Protein AF-A0AAU7AH92-F1 (afdb_monomer)

Radius of gyration: 27.8 Å; Cα contacts (8 Å, |Δi|>4): 120; chains: 1; bounding box: 86×42×77 Å

Structure (mmCIF, N/CA/C/O backbone):
data_AF-A0AAU7AH92-F1
#
_entry.id   AF-A0AAU7AH92-F1
#
loop_
_atom_site.group_PDB
_atom_site.id
_atom_site.type_symbol
_atom_site.label_atom_id
_atom_site.label_alt_id
_atom_site.label_comp_id
_atom_site.label_asym_id
_atom_site.label_entity_id
_atom_site.label_seq_id
_atom_site.pdbx_PDB_ins_code
_atom_site.Cartn_x
_atom_site.Cartn_y
_atom_site.Cartn_z
_atom_site.occupancy
_atom_site.B_iso_or_equiv
_atom_site.auth_seq_id
_atom_site.auth_comp_id
_atom_site.auth_asym_id
_atom_site.auth_atom_id
_atom_site.pdbx_PDB_model_num
ATOM 1 N N . MET A 1 1 ? 60.903 21.850 -14.121 1.00 34.69 1 MET A N 1
ATOM 2 C CA . MET A 1 1 ? 60.242 22.367 -12.905 1.00 34.69 1 MET A CA 1
ATOM 3 C C . MET A 1 1 ? 58.937 23.009 -13.335 1.00 34.69 1 MET A C 1
ATOM 5 O O . MET A 1 1 ? 58.982 24.077 -13.924 1.00 34.69 1 MET A O 1
ATOM 9 N N . ILE A 1 2 ? 57.804 22.333 -13.146 1.00 36.06 2 ILE A N 1
ATOM 10 C CA . ILE A 1 2 ? 56.483 22.934 -13.370 1.00 36.06 2 ILE A CA 1
ATOM 11 C C . ILE A 1 2 ? 55.974 23.337 -11.991 1.00 36.06 2 ILE A C 1
ATOM 13 O O . ILE A 1 2 ? 55.781 22.481 -11.129 1.00 36.06 2 ILE A O 1
ATOM 17 N N . VAL A 1 3 ? 55.856 24.643 -11.769 1.00 37.84 3 VAL A N 1
ATOM 18 C CA . VAL A 1 3 ? 55.276 25.217 -10.555 1.00 37.84 3 VAL A CA 1
ATOM 19 C C . VAL A 1 3 ? 53.771 24.982 -10.634 1.00 37.84 3 VAL A C 1
ATOM 21 O O . VAL A 1 3 ? 53.100 25.491 -11.528 1.00 37.84 3 VAL A O 1
ATOM 24 N N . SER A 1 4 ? 53.264 24.145 -9.733 1.00 42.47 4 SER A N 1
ATOM 25 C CA . SER A 1 4 ? 51.834 23.935 -9.532 1.00 42.47 4 SER A CA 1
ATOM 26 C C . SER A 1 4 ? 51.238 25.224 -8.969 1.00 42.47 4 SER A C 1
ATOM 28 O O . SER A 1 4 ? 51.417 25.511 -7.787 1.00 42.47 4 SER A O 1
ATOM 30 N N . ASN A 1 5 ? 50.535 25.995 -9.800 1.00 43.19 5 ASN A N 1
ATOM 31 C CA . ASN A 1 5 ? 49.632 27.039 -9.319 1.00 43.19 5 ASN A CA 1
ATOM 32 C C . ASN A 1 5 ? 48.450 26.350 -8.632 1.00 43.19 5 ASN A C 1
ATOM 34 O O . ASN A 1 5 ? 47.487 25.940 -9.273 1.00 43.19 5 ASN A O 1
ATOM 38 N N . TYR A 1 6 ? 48.591 26.156 -7.324 1.00 46.59 6 TYR A N 1
ATOM 39 C CA . TYR A 1 6 ? 47.503 25.789 -6.433 1.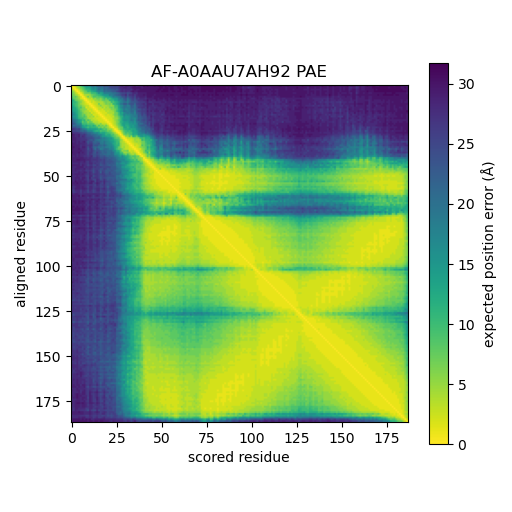00 46.59 6 TYR A CA 1
ATOM 40 C C . TYR A 1 6 ? 46.610 27.023 -6.287 1.00 46.59 6 TYR A C 1
ATOM 42 O O . TYR A 1 6 ? 47.095 28.069 -5.858 1.00 46.59 6 TYR A O 1
ATOM 50 N N . ASP A 1 7 ? 45.351 26.921 -6.705 1.00 46.94 7 ASP A N 1
ATOM 51 C CA . ASP A 1 7 ? 44.413 28.042 -6.749 1.00 46.94 7 ASP A CA 1
ATOM 52 C C . ASP A 1 7 ? 43.532 28.023 -5.478 1.00 46.94 7 ASP A C 1
ATOM 54 O O . ASP A 1 7 ? 42.605 27.214 -5.384 1.00 46.94 7 ASP A O 1
ATOM 58 N N . PRO A 1 8 ? 43.815 28.855 -4.454 1.00 50.97 8 PRO A N 1
ATOM 59 C CA . PRO A 1 8 ? 43.156 28.798 -3.139 1.00 50.97 8 PRO A CA 1
ATOM 60 C C . PRO A 1 8 ? 41.663 29.171 -3.170 1.00 50.97 8 PRO A C 1
ATOM 62 O O . PRO A 1 8 ? 40.949 28.988 -2.185 1.00 50.97 8 PRO A O 1
ATOM 65 N N . ILE A 1 9 ? 41.172 29.669 -4.306 1.00 50.09 9 ILE A N 1
ATOM 66 C CA . ILE A 1 9 ? 39.759 29.987 -4.538 1.00 50.09 9 ILE A CA 1
ATOM 67 C C . ILE A 1 9 ? 38.920 28.702 -4.648 1.00 50.09 9 ILE A C 1
ATOM 69 O O . ILE A 1 9 ? 37.763 28.680 -4.220 1.00 50.09 9 ILE A O 1
ATOM 73 N N . PHE A 1 10 ? 39.501 27.612 -5.164 1.00 45.47 10 PHE A N 1
ATOM 74 C CA . PHE A 1 10 ? 38.795 26.341 -5.344 1.00 45.47 10 PHE A CA 1
ATOM 75 C C . PHE A 1 10 ? 38.482 25.655 -4.006 1.00 45.47 10 PHE A C 1
ATOM 77 O O . PHE A 1 10 ? 37.375 25.148 -3.828 1.00 45.47 10 PHE A O 1
ATOM 84 N N . ASP A 1 11 ? 39.405 25.713 -3.040 1.00 51.56 11 ASP A N 1
ATOM 85 C CA . ASP A 1 11 ? 39.202 25.147 -1.699 1.00 51.56 11 ASP A CA 1
ATOM 86 C C . ASP A 1 11 ? 38.177 25.950 -0.884 1.00 51.56 11 ASP A C 1
ATOM 88 O O . ASP A 1 11 ? 37.362 25.365 -0.171 1.00 51.56 11 ASP A O 1
ATOM 92 N N . TYR A 1 12 ? 38.142 27.279 -1.036 1.00 49.22 12 TYR A N 1
ATOM 93 C CA . TYR A 1 12 ? 37.164 28.124 -0.342 1.00 49.22 12 TYR A CA 1
ATOM 94 C C . TYR A 1 12 ? 35.730 27.874 -0.837 1.00 49.22 12 TYR A C 1
ATOM 96 O O . TYR A 1 12 ? 34.816 27.697 -0.030 1.00 49.22 12 TYR A O 1
ATOM 104 N N . MET A 1 13 ? 35.534 27.767 -2.159 1.00 44.91 13 MET A N 1
ATOM 105 C CA . MET A 1 13 ? 34.221 27.439 -2.727 1.00 44.91 13 MET A CA 1
ATOM 106 C C . MET A 1 13 ? 33.791 26.000 -2.416 1.00 44.91 13 MET A C 1
ATOM 108 O O . MET A 1 13 ? 32.604 25.747 -2.204 1.00 44.91 13 MET A O 1
ATOM 112 N N . HIS A 1 14 ? 34.735 25.055 -2.349 1.00 54.12 14 HIS A N 1
ATOM 113 C CA . HIS A 1 14 ? 34.440 23.676 -1.970 1.00 54.12 14 HIS A CA 1
ATOM 114 C C . HIS A 1 14 ? 34.005 23.578 -0.501 1.00 54.12 14 HIS A C 1
ATOM 116 O O . HIS A 1 14 ? 33.056 22.859 -0.200 1.00 54.12 14 HIS A O 1
ATOM 122 N N . ASP A 1 15 ? 34.633 24.327 0.409 1.00 50.81 15 ASP A N 1
ATOM 123 C CA . ASP A 1 15 ? 34.317 24.294 1.842 1.00 50.81 15 ASP A CA 1
ATOM 124 C C . ASP A 1 15 ? 32.987 25.006 2.176 1.00 50.81 15 ASP A C 1
ATOM 126 O O . ASP A 1 15 ? 32.215 24.530 3.016 1.00 50.81 15 ASP A O 1
ATOM 130 N N . GLU A 1 16 ? 32.641 26.088 1.464 1.00 52.31 16 GLU A N 1
ATOM 131 C CA . GLU A 1 16 ? 31.316 26.727 1.557 1.00 52.31 16 GLU A CA 1
ATOM 132 C C . GLU A 1 16 ? 30.195 25.842 0.996 1.00 52.31 16 GLU A C 1
ATOM 134 O O . GLU A 1 16 ? 29.153 25.687 1.642 1.00 52.31 16 GLU A O 1
ATOM 139 N N . LEU A 1 17 ? 30.409 25.194 -0.156 1.00 50.25 17 LEU A N 1
ATOM 140 C CA . LEU A 1 17 ? 29.448 24.240 -0.723 1.00 50.25 17 LEU A CA 1
ATOM 141 C C . LEU A 1 17 ? 29.277 23.006 0.172 1.00 50.25 17 LEU A C 1
ATOM 143 O O . LEU A 1 17 ? 28.156 22.519 0.342 1.00 50.25 17 LEU A O 1
ATOM 147 N N . HIS A 1 18 ? 30.350 22.534 0.811 1.00 50.75 18 HIS A N 1
ATOM 148 C CA . HIS A 1 18 ? 30.290 21.407 1.741 1.00 50.75 18 HIS A CA 1
ATOM 149 C C . HIS A 1 18 ? 29.564 21.772 3.047 1.00 50.75 18 HIS A C 1
ATOM 151 O O . HIS A 1 18 ? 28.792 20.961 3.567 1.00 50.75 18 HIS A O 1
ATOM 157 N N . LYS A 1 19 ? 29.736 23.000 3.557 1.00 50.75 19 LYS A N 1
ATOM 158 C CA . LYS A 1 19 ? 28.985 23.527 4.714 1.00 50.75 19 LYS A CA 1
ATOM 159 C C . LYS A 1 19 ? 27.510 23.771 4.391 1.00 50.75 19 LYS A C 1
ATOM 161 O O . LYS A 1 19 ? 26.651 23.440 5.211 1.00 50.75 19 LYS A O 1
ATOM 166 N N . ALA A 1 20 ? 27.192 24.265 3.195 1.00 45.72 20 ALA A N 1
ATOM 167 C CA . ALA A 1 20 ? 25.813 24.415 2.729 1.00 45.72 20 ALA A CA 1
ATOM 168 C C . ALA A 1 20 ? 25.112 23.052 2.557 1.00 45.72 20 ALA A C 1
ATOM 170 O O . ALA A 1 20 ? 23.965 22.891 2.979 1.00 45.72 20 ALA A O 1
ATOM 171 N N . ALA A 1 21 ? 25.818 22.042 2.037 1.00 44.56 21 ALA A N 1
ATOM 172 C CA . ALA A 1 21 ? 25.316 20.672 1.911 1.00 44.56 21 ALA A CA 1
ATOM 173 C C . ALA A 1 21 ? 25.099 19.980 3.272 1.00 44.56 21 ALA A C 1
ATOM 175 O O . ALA A 1 21 ? 24.143 19.222 3.434 1.00 44.56 21 ALA A O 1
ATOM 176 N N . LEU A 1 22 ? 25.940 20.270 4.273 1.00 47.09 22 LEU A N 1
ATOM 177 C CA . LEU A 1 22 ? 25.769 19.776 5.646 1.00 47.09 22 LEU A CA 1
ATOM 178 C C . LEU A 1 22 ? 24.624 20.486 6.392 1.00 47.09 22 LEU A C 1
ATOM 180 O O . LEU A 1 22 ? 23.930 19.851 7.184 1.00 47.09 22 LEU A O 1
ATOM 184 N N . SER A 1 23 ? 24.380 21.769 6.106 1.00 46.09 23 SER A N 1
ATOM 185 C CA . SER A 1 23 ? 23.246 22.547 6.637 1.00 46.09 23 SER A CA 1
ATOM 186 C C . SER A 1 23 ? 21.893 22.084 6.070 1.00 46.09 23 SER A C 1
ATOM 188 O O . SER A 1 23 ? 20.882 22.075 6.773 1.00 46.09 23 SER A O 1
ATOM 190 N N . GLN A 1 24 ? 21.880 21.611 4.819 1.00 46.16 24 GLN A N 1
ATOM 191 C CA . GLN A 1 24 ? 20.706 21.026 4.159 1.00 46.16 24 GLN A CA 1
ATOM 192 C C . GLN A 1 24 ? 20.580 19.506 4.341 1.00 46.16 24 GLN A C 1
ATOM 194 O O . GLN A 1 24 ? 19.734 18.875 3.698 1.00 46.16 24 GLN A O 1
ATOM 199 N N . ALA A 1 25 ? 21.386 18.893 5.214 1.00 43.78 25 ALA A N 1
ATOM 200 C CA . ALA A 1 25 ? 21.272 17.469 5.481 1.00 43.78 25 ALA A CA 1
ATOM 201 C C . ALA A 1 25 ? 19.844 17.150 5.978 1.00 43.78 25 ALA A C 1
ATOM 203 O O . ALA A 1 25 ? 19.382 17.736 6.966 1.00 43.78 25 ALA A O 1
ATOM 204 N N . PRO A 1 26 ? 19.110 16.235 5.315 1.00 41.09 26 PRO A N 1
ATOM 205 C CA . PRO A 1 26 ? 17.765 15.882 5.736 1.00 41.09 26 PRO A CA 1
ATOM 206 C C . PRO A 1 26 ? 17.827 15.357 7.174 1.00 41.09 26 PRO A C 1
ATOM 208 O O . PRO A 1 26 ? 18.781 14.658 7.533 1.00 41.09 26 PRO A O 1
ATOM 211 N N . PRO A 1 27 ? 16.825 15.662 8.020 1.00 42.75 27 PRO A N 1
ATOM 212 C CA . PRO A 1 27 ? 16.844 15.221 9.403 1.00 42.75 27 PRO A CA 1
ATOM 213 C C . PRO A 1 27 ? 17.005 13.703 9.409 1.00 42.75 27 PRO A C 1
ATOM 215 O O . PRO A 1 27 ? 16.241 13.012 8.732 1.00 42.75 27 PRO A O 1
ATOM 218 N N . THR A 1 28 ? 18.023 13.230 10.137 1.00 49.47 28 THR A N 1
ATOM 219 C CA . THR A 1 28 ? 18.431 11.829 10.349 1.00 49.47 28 THR A CA 1
ATOM 220 C C . THR A 1 28 ? 17.313 10.862 9.972 1.00 49.47 28 THR A C 1
ATOM 222 O O . THR A 1 28 ? 16.231 10.972 10.544 1.00 49.47 28 THR A O 1
ATOM 225 N N . GLY A 1 29 ? 17.547 9.944 9.024 1.00 44.12 29 GLY A N 1
ATOM 226 C CA . GLY A 1 29 ? 16.520 9.238 8.231 1.00 44.12 29 GLY A CA 1
ATOM 227 C C . GLY A 1 29 ? 15.247 8.752 8.947 1.00 44.12 29 GLY A C 1
ATOM 228 O O . GLY A 1 29 ? 14.194 8.690 8.321 1.00 44.12 29 GLY A O 1
ATOM 229 N N . ALA A 1 30 ? 15.279 8.492 10.256 1.00 47.47 30 ALA A N 1
ATOM 230 C CA . ALA A 1 30 ? 14.098 8.236 11.082 1.00 47.47 30 ALA A CA 1
ATOM 231 C C . ALA A 1 30 ? 13.135 9.440 11.220 1.00 47.47 30 ALA A C 1
ATOM 233 O O . ALA A 1 30 ? 11.921 9.262 11.141 1.00 47.47 30 ALA A O 1
ATOM 234 N N . LYS A 1 31 ? 13.638 10.669 11.404 1.00 43.84 31 LYS A N 1
ATOM 235 C CA . LYS A 1 31 ? 12.823 11.894 11.519 1.00 43.84 31 LYS A CA 1
ATOM 236 C C . LYS A 1 31 ? 12.243 12.317 10.167 1.00 43.84 31 LYS A C 1
ATOM 238 O O . LYS A 1 31 ? 11.065 12.665 10.116 1.00 43.84 31 LYS A O 1
ATOM 243 N N . ALA A 1 32 ? 13.021 12.234 9.083 1.00 44.91 32 ALA A N 1
ATOM 244 C CA . ALA A 1 32 ? 12.520 12.462 7.724 1.00 44.91 32 ALA A CA 1
ATOM 245 C C . ALA A 1 32 ? 11.473 11.411 7.315 1.00 44.91 32 ALA A C 1
ATOM 247 O O . ALA A 1 32 ? 10.408 11.774 6.818 1.00 44.91 32 ALA A O 1
ATOM 248 N N . ALA A 1 33 ? 11.714 10.126 7.606 1.00 48.94 33 ALA A N 1
ATOM 249 C CA . ALA A 1 33 ? 10.731 9.067 7.376 1.00 48.94 33 ALA A CA 1
ATOM 250 C C . ALA A 1 33 ? 9.458 9.282 8.205 1.00 48.94 33 ALA A C 1
ATOM 252 O O . ALA A 1 33 ? 8.363 9.150 7.668 1.00 48.94 33 ALA A O 1
ATOM 253 N N . LYS A 1 34 ? 9.577 9.680 9.481 1.00 43.09 34 LYS A N 1
ATOM 254 C CA . LYS A 1 34 ? 8.429 10.001 10.343 1.00 43.09 34 LYS A CA 1
ATOM 255 C C . LYS A 1 34 ? 7.616 11.176 9.794 1.00 43.09 34 LYS A C 1
ATOM 257 O O . LYS A 1 34 ? 6.399 11.059 9.708 1.00 43.09 34 LYS A O 1
ATOM 262 N N . LYS A 1 35 ? 8.267 12.265 9.364 1.00 46.38 35 LYS A N 1
ATOM 263 C CA . LYS A 1 35 ? 7.588 13.420 8.750 1.00 46.38 35 LYS A CA 1
ATOM 264 C C . LYS A 1 35 ? 6.916 13.060 7.423 1.00 46.38 35 LYS A C 1
ATOM 266 O O . LYS A 1 35 ? 5.761 13.420 7.237 1.00 46.38 35 LYS A O 1
ATOM 271 N N . ASN A 1 36 ? 7.573 12.312 6.535 1.00 42.88 36 ASN A N 1
ATOM 272 C CA . ASN A 1 36 ? 6.957 11.876 5.273 1.00 42.88 36 ASN A CA 1
ATOM 273 C C . ASN A 1 36 ? 5.778 10.920 5.497 1.00 42.88 36 ASN A C 1
ATOM 275 O O . ASN A 1 36 ? 4.748 11.034 4.836 1.00 42.88 36 ASN A O 1
ATOM 279 N N . ALA A 1 37 ? 5.891 10.023 6.474 1.00 46.94 37 ALA A N 1
ATOM 280 C CA . ALA A 1 37 ? 4.826 9.097 6.825 1.00 46.94 37 ALA A CA 1
ATOM 281 C C . ALA A 1 37 ? 3.660 9.787 7.576 1.00 46.94 37 ALA A C 1
ATOM 283 O O . ALA A 1 37 ? 2.534 9.292 7.532 1.00 46.94 37 ALA A O 1
ATOM 284 N N . GLN A 1 38 ? 3.910 10.935 8.222 1.00 47.25 38 GLN A N 1
ATOM 285 C CA . GLN A 1 38 ? 2.891 11.817 8.808 1.00 47.25 38 GLN A CA 1
ATOM 286 C C . GLN A 1 38 ? 2.188 12.697 7.769 1.00 47.25 38 GLN A C 1
ATOM 288 O O . GLN A 1 38 ? 0.989 1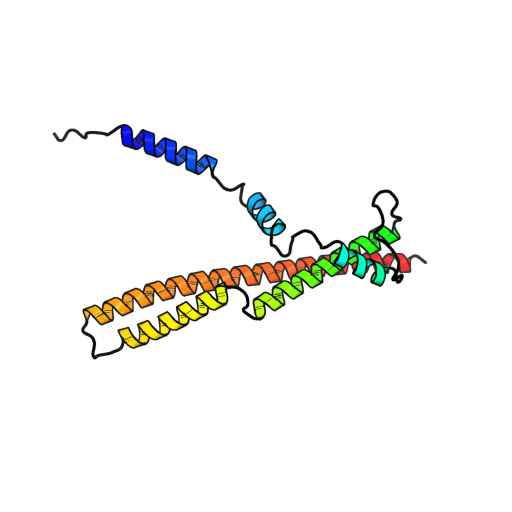2.912 7.890 1.00 47.25 38 GLN A O 1
ATOM 293 N N . LYS A 1 39 ? 2.909 13.206 6.762 1.00 41.12 39 LYS A N 1
ATOM 294 C CA . LYS A 1 39 ? 2.367 14.199 5.822 1.00 41.12 39 LYS A CA 1
ATOM 295 C C . LYS A 1 39 ? 1.425 13.583 4.781 1.00 41.12 39 LYS A C 1
ATOM 297 O O . LYS A 1 39 ? 0.392 14.170 4.496 1.00 41.12 39 LYS A O 1
ATOM 302 N N . HIS A 1 40 ? 1.750 12.396 4.252 1.00 49.41 40 HIS A N 1
ATOM 303 C CA . HIS A 1 40 ? 0.984 11.765 3.159 1.00 49.41 40 HIS A CA 1
ATOM 304 C C . HIS A 1 40 ? 0.949 10.223 3.225 1.00 49.41 40 HIS A C 1
ATOM 306 O O . HIS A 1 40 ? 0.687 9.560 2.226 1.00 49.41 40 HIS A O 1
ATOM 312 N N . GLY A 1 41 ? 1.258 9.624 4.380 1.00 58.59 41 GLY A N 1
ATOM 313 C CA . GLY A 1 41 ? 1.426 8.173 4.507 1.00 58.59 41 GLY A CA 1
ATOM 314 C C . GLY A 1 41 ? 0.237 7.435 5.122 1.00 58.59 41 GLY A C 1
ATOM 315 O O . GLY A 1 41 ? -0.582 8.008 5.836 1.00 58.59 41 GLY A O 1
ATOM 316 N N . VAL A 1 42 ? 0.238 6.108 4.963 1.00 66.50 42 VAL A N 1
ATOM 317 C CA . VAL A 1 42 ? -0.600 5.134 5.701 1.00 66.50 42 VAL A CA 1
ATOM 318 C C . VAL A 1 42 ? -0.590 5.382 7.220 1.00 66.50 42 VAL A C 1
ATOM 320 O O . VAL A 1 42 ? -1.521 5.020 7.941 1.00 66.50 42 VAL A O 1
ATOM 323 N N . THR A 1 43 ? 0.470 6.022 7.721 1.00 69.31 43 THR A N 1
ATOM 324 C CA . THR A 1 43 ? 0.641 6.345 9.133 1.00 69.31 43 THR A CA 1
ATOM 325 C C . THR A 1 43 ? 0.190 7.742 9.560 1.00 69.31 43 THR A C 1
ATOM 327 O O . THR A 1 43 ? 0.320 8.036 10.750 1.00 69.31 43 THR A O 1
ATOM 330 N N . ALA A 1 44 ? -0.333 8.567 8.653 1.00 75.19 44 ALA A N 1
ATOM 331 C CA . ALA A 1 44 ? -0.815 9.911 8.955 1.00 75.19 44 ALA A CA 1
ATOM 332 C C . ALA A 1 44 ? -1.955 9.900 9.985 1.00 75.19 44 ALA A C 1
ATOM 334 O O . ALA A 1 44 ? -2.530 8.843 10.289 1.00 75.19 44 ALA A O 1
ATOM 335 N N . ASP A 1 45 ? -2.262 11.082 10.516 1.00 80.56 45 ASP A N 1
ATOM 336 C CA . ASP A 1 45 ? -3.338 11.250 11.486 1.00 80.56 45 ASP A CA 1
ATOM 337 C C . ASP A 1 45 ? -4.668 10.758 10.905 1.00 80.56 45 ASP A C 1
ATOM 339 O O . ASP A 1 45 ? -4.912 10.802 9.691 1.00 80.56 45 ASP A O 1
ATOM 343 N N . LEU A 1 46 ? -5.479 10.171 11.783 1.00 84.00 46 LEU A N 1
ATOM 344 C CA . LEU A 1 46 ? -6.769 9.604 11.420 1.00 84.00 46 LEU A CA 1
ATOM 345 C C . LEU A 1 46 ? -7.790 10.725 11.287 1.00 84.00 46 LEU A C 1
ATOM 347 O O . LEU A 1 46 ? -7.814 11.643 12.104 1.00 84.00 46 LEU A O 1
ATOM 351 N N . GLU A 1 47 ? -8.651 10.622 10.281 1.00 85.12 47 GLU A N 1
ATOM 352 C CA . GLU A 1 47 ? -9.749 11.561 10.108 1.00 85.12 47 GLU A CA 1
ATOM 353 C C . GLU A 1 47 ? -10.716 11.447 11.304 1.00 85.12 47 GLU A C 1
ATOM 355 O O . GLU A 1 47 ? -11.268 10.364 11.534 1.00 85.12 47 GLU A O 1
ATOM 360 N N . PRO A 1 48 ? -10.955 12.535 12.063 1.00 86.81 48 PRO A N 1
ATOM 361 C CA . PRO A 1 48 ? -11.793 12.486 13.261 1.00 86.81 48 PRO A CA 1
ATOM 362 C C . PRO A 1 48 ? -13.213 11.979 12.988 1.00 86.81 48 PRO A C 1
ATOM 364 O O . PRO A 1 48 ? -13.778 11.258 13.809 1.00 86.81 48 PRO A O 1
ATOM 367 N N . LYS A 1 49 ? -13.766 12.304 11.813 1.00 89.44 49 LYS A N 1
ATOM 368 C CA . LYS A 1 49 ? -15.098 11.865 11.386 1.00 89.44 49 LYS A CA 1
ATOM 369 C C . LYS A 1 49 ? -15.173 10.345 11.235 1.00 89.44 49 LYS A C 1
ATOM 371 O O . LYS A 1 49 ? -16.014 9.721 11.874 1.00 89.44 49 LYS A O 1
ATOM 376 N N . SER A 1 50 ? -14.237 9.754 10.492 1.00 89.88 50 SER A N 1
ATOM 377 C CA . SER A 1 50 ? -14.127 8.300 10.332 1.00 89.88 50 SER A CA 1
ATOM 378 C C . SER A 1 50 ? -13.984 7.575 11.681 1.00 89.88 50 SER A C 1
ATOM 380 O O . SER A 1 50 ? -14.577 6.519 11.890 1.00 89.88 50 SER A O 1
ATOM 382 N N . VAL A 1 51 ? -13.220 8.138 12.627 1.00 92.44 51 VAL A N 1
ATOM 383 C CA . VAL A 1 51 ? -13.076 7.561 13.981 1.00 92.44 51 VAL A CA 1
ATOM 384 C C . VAL A 1 51 ? -14.388 7.641 14.764 1.00 92.44 51 VAL A C 1
ATOM 386 O O . VAL A 1 51 ? -14.746 6.674 15.430 1.00 92.44 51 VAL A O 1
ATOM 389 N N . CYS A 1 52 ? -15.116 8.755 14.664 1.00 91.31 52 CYS A N 1
ATOM 390 C CA . CYS A 1 52 ? -16.421 8.939 15.302 1.00 91.31 52 CYS A CA 1
ATOM 391 C C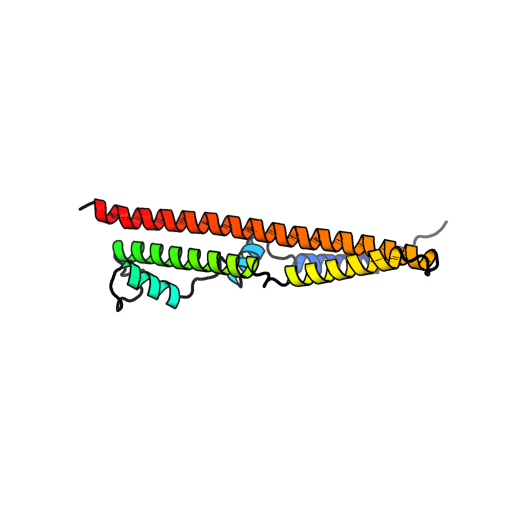 . CYS A 1 52 ? -17.464 7.938 14.788 1.00 91.31 52 CYS A C 1
ATOM 393 O O . CYS A 1 52 ? -18.155 7.306 15.583 1.00 91.31 52 CYS A O 1
ATOM 395 N N . GLU A 1 53 ? -17.539 7.739 13.471 1.00 91.94 53 GLU A N 1
ATOM 396 C CA . GLU A 1 53 ? -18.458 6.774 12.855 1.00 91.94 53 GLU A CA 1
ATOM 397 C C . GLU A 1 53 ? -18.214 5.353 13.375 1.00 91.94 53 GLU A C 1
ATOM 399 O O . GLU A 1 53 ? -19.147 4.664 13.781 1.00 91.94 53 GLU A O 1
ATOM 404 N N . TRP A 1 54 ? -16.951 4.934 13.450 1.00 94.00 54 TRP A N 1
ATOM 405 C CA . TRP A 1 54 ? -16.602 3.632 14.012 1.00 94.00 54 TRP A CA 1
ATOM 406 C C . TRP A 1 54 ? -16.876 3.518 15.503 1.00 94.00 54 TRP A C 1
ATOM 408 O O . TRP A 1 54 ? -17.343 2.479 15.962 1.00 94.00 54 TRP A O 1
ATOM 418 N N . TYR A 1 55 ? -16.590 4.574 16.257 1.00 93.12 55 TYR A N 1
ATOM 419 C CA . TYR A 1 55 ? -16.853 4.612 17.686 1.00 93.12 55 TYR A CA 1
ATOM 420 C C . TYR A 1 55 ? -18.347 4.401 17.981 1.00 93.12 55 TYR A C 1
ATOM 422 O O . TYR A 1 55 ? -18.686 3.538 18.787 1.00 93.12 55 TYR A O 1
ATOM 430 N N . ARG A 1 56 ? -19.234 5.080 17.242 1.00 93.00 56 ARG A N 1
ATOM 431 C CA . ARG A 1 56 ? -20.696 4.897 17.323 1.00 93.00 56 ARG A CA 1
ATOM 432 C C . ARG A 1 56 ? -21.127 3.463 17.040 1.00 93.00 56 ARG A C 1
ATOM 434 O O . ARG A 1 56 ? -21.931 2.900 17.775 1.00 93.00 56 ARG A O 1
ATOM 441 N N . VAL A 1 57 ? -20.555 2.847 16.002 1.00 93.50 57 VAL A N 1
ATOM 442 C CA . VAL A 1 57 ? -20.823 1.440 15.664 1.00 93.50 57 VAL A CA 1
ATOM 443 C C . VAL A 1 57 ? -20.388 0.499 16.791 1.00 93.50 57 VAL A C 1
ATOM 445 O O . VAL A 1 57 ? -21.104 -0.448 17.098 1.00 93.50 57 VAL A O 1
ATOM 448 N N . ILE A 1 58 ? -19.234 0.750 17.415 1.00 92.38 58 ILE A N 1
ATOM 449 C CA . ILE A 1 58 ? -18.685 -0.100 18.484 1.00 92.38 58 ILE A CA 1
ATOM 450 C C . ILE A 1 58 ? -19.496 0.017 19.775 1.00 92.38 58 ILE A C 1
ATOM 452 O O . ILE A 1 58 ? -19.743 -0.995 20.428 1.00 92.38 58 ILE A O 1
ATOM 456 N N . VAL A 1 59 ? -19.898 1.235 20.146 1.00 91.25 59 VAL A N 1
ATOM 457 C CA . VAL A 1 59 ? -20.716 1.486 21.342 1.00 91.25 59 VAL A CA 1
ATOM 458 C C . VAL A 1 59 ? -22.177 1.074 21.122 1.00 91.25 59 VAL A C 1
ATOM 460 O O . VAL A 1 59 ? -22.878 0.770 22.082 1.00 91.25 59 VAL A O 1
ATOM 463 N N . GLY A 1 60 ? -22.629 1.000 19.867 1.00 90.44 60 GLY A N 1
ATOM 464 C CA . GLY A 1 60 ? -24.008 0.656 19.521 1.00 90.44 60 GLY A CA 1
ATOM 465 C C . GLY A 1 60 ? -24.982 1.831 19.641 1.00 90.44 60 GLY A C 1
ATOM 466 O O . GLY A 1 60 ? -26.191 1.613 19.619 1.00 90.44 60 GLY A O 1
ATOM 467 N N . ASP A 1 61 ? -24.475 3.063 19.741 1.00 88.88 61 ASP A N 1
ATOM 468 C CA . ASP A 1 61 ? -25.274 4.287 19.797 1.00 88.88 61 ASP A CA 1
ATOM 469 C C . ASP A 1 61 ? -24.912 5.217 18.619 1.00 88.88 61 ASP A C 1
ATOM 471 O O . ASP A 1 61 ? -23.798 5.751 18.562 1.00 88.88 61 ASP A O 1
ATOM 475 N N . PRO A 1 62 ? -25.834 5.437 17.660 1.00 82.31 62 PRO A N 1
ATOM 476 C CA . PRO A 1 62 ? -25.586 6.280 16.491 1.00 82.31 62 PRO A CA 1
ATOM 477 C C . PRO A 1 62 ? -25.435 7.774 16.818 1.00 82.31 62 PRO A C 1
ATOM 479 O O . PRO A 1 62 ? -24.903 8.518 15.988 1.00 82.31 62 PRO A O 1
ATOM 482 N N . ASN A 1 63 ? -25.886 8.222 17.992 1.00 83.38 63 ASN A N 1
ATOM 483 C CA . ASN A 1 63 ? -25.825 9.620 18.415 1.00 83.38 63 ASN A CA 1
ATOM 484 C C . ASN A 1 63 ? -24.650 9.914 19.353 1.00 83.38 63 ASN A C 1
ATOM 486 O O . ASN A 1 63 ? -24.418 11.084 19.667 1.00 83.38 63 ASN A O 1
ATOM 490 N N . ASP A 1 64 ? -23.883 8.896 19.756 1.00 83.19 64 ASP A N 1
ATOM 491 C CA . ASP A 1 64 ? -22.762 9.092 20.670 1.00 83.19 64 ASP A CA 1
ATOM 492 C C . ASP A 1 64 ? -21.675 9.978 20.038 1.00 83.19 64 ASP A C 1
ATOM 494 O O . ASP A 1 64 ? -21.537 10.119 18.811 1.00 83.19 64 ASP A O 1
ATOM 498 N N . THR A 1 65 ? -20.899 10.628 20.894 1.00 85.38 65 THR A N 1
ATOM 499 C CA . THR A 1 65 ? -19.829 11.543 20.502 1.00 85.38 65 THR A CA 1
ATOM 500 C C . THR A 1 65 ? -18.495 11.041 21.019 1.00 85.38 65 THR A C 1
ATOM 502 O O . THR A 1 65 ? -18.419 10.285 21.985 1.00 85.38 65 THR A O 1
ATOM 505 N N . LEU A 1 66 ? -17.415 11.442 20.346 1.00 83.56 66 LEU A N 1
ATOM 506 C CA . LEU A 1 66 ? -16.083 11.049 20.780 1.00 83.56 66 LEU A CA 1
ATOM 507 C C . LEU A 1 66 ? -15.832 11.569 22.203 1.00 83.56 66 LEU A C 1
ATOM 509 O O . LEU A 1 66 ? -15.977 12.770 22.445 1.00 83.56 66 LEU A O 1
ATOM 513 N N . PRO A 1 67 ? -15.431 10.695 23.134 1.00 80.25 67 PRO A N 1
ATOM 514 C CA . PRO A 1 67 ? -15.297 11.074 24.524 1.00 80.25 67 PRO A CA 1
ATOM 515 C C . PRO A 1 67 ? -14.053 11.962 24.699 1.00 80.25 67 PRO A C 1
ATOM 517 O O . PRO A 1 67 ? -12.995 11.718 24.107 1.00 80.25 67 PRO A O 1
ATOM 520 N N . LEU A 1 68 ? -14.170 13.014 25.515 1.00 77.50 68 LEU A N 1
ATOM 521 C CA . LEU A 1 68 ? -13.027 13.841 25.909 1.00 77.50 68 LEU A CA 1
ATOM 522 C C . LEU A 1 68 ? -12.106 13.005 26.801 1.00 77.50 68 LEU A C 1
ATOM 524 O O . LEU A 1 68 ? -12.574 12.364 27.741 1.00 77.50 68 LEU A O 1
ATOM 528 N N . MET A 1 69 ? -10.795 13.005 26.533 1.00 69.62 69 MET A N 1
ATOM 529 C CA . MET A 1 69 ? -9.832 12.139 27.242 1.00 69.62 69 MET A CA 1
ATOM 530 C C . MET A 1 69 ? -9.931 12.242 28.773 1.00 69.62 69 MET A C 1
ATOM 532 O O . MET A 1 69 ? -9.795 11.238 29.477 1.00 69.62 69 MET A O 1
ATOM 536 N N . GLU A 1 70 ? -10.196 13.447 29.269 1.00 69.06 70 GLU A N 1
ATOM 537 C CA . GLU A 1 70 ? -10.254 13.782 30.692 1.00 69.06 70 GLU A CA 1
ATOM 538 C C . GLU A 1 70 ? -11.496 13.214 31.392 1.00 69.06 70 GLU A C 1
ATOM 540 O O . GLU A 1 70 ? -11.419 12.851 32.561 1.00 69.06 70 GLU A O 1
ATOM 545 N N . THR A 1 71 ? -12.610 13.056 30.673 1.00 76.06 71 THR A N 1
ATOM 546 C CA . THR A 1 71 ? -13.890 12.573 31.223 1.00 76.06 71 THR A CA 1
ATOM 547 C C . THR A 1 71 ? -14.258 11.163 30.760 1.00 76.06 71 THR A C 1
ATOM 549 O O . THR A 1 71 ? -15.259 10.608 31.208 1.00 76.06 71 THR A O 1
ATOM 552 N N . SER A 1 72 ? -13.444 10.558 29.887 1.00 82.12 72 SER A N 1
ATOM 553 C CA . SER A 1 72 ? -13.707 9.230 29.328 1.00 82.12 72 SER A CA 1
ATOM 554 C C . SER A 1 72 ? -13.616 8.142 30.398 1.00 82.12 72 SER A C 1
ATOM 556 O O . SER A 1 72 ? -12.546 7.949 30.991 1.00 82.12 72 SER A O 1
ATOM 558 N N . ASN A 1 73 ? -14.683 7.361 30.567 1.00 86.69 73 ASN A N 1
ATOM 559 C CA . ASN A 1 73 ? -14.640 6.143 31.373 1.00 86.69 73 ASN A CA 1
ATOM 560 C C . ASN A 1 73 ? -13.784 5.048 30.694 1.00 86.69 73 ASN A C 1
ATOM 562 O O . ASN A 1 73 ? -13.368 5.170 29.537 1.00 86.69 73 ASN A O 1
ATOM 566 N N . TYR A 1 74 ? -13.488 3.966 31.419 1.00 88.31 74 TYR A N 1
ATOM 567 C CA . TYR A 1 74 ? -12.639 2.885 30.905 1.00 88.31 74 TYR A CA 1
ATOM 568 C C . TYR A 1 74 ? -13.182 2.271 29.601 1.00 88.31 74 TYR A C 1
ATOM 570 O O . TYR A 1 74 ? -12.421 2.102 28.649 1.00 88.31 74 TYR A O 1
ATOM 578 N N . MET A 1 75 ? -14.493 2.019 29.520 1.00 88.75 75 MET A N 1
ATOM 579 C CA . MET A 1 75 ? -15.134 1.442 28.329 1.00 88.75 75 MET A CA 1
ATOM 580 C C . MET A 1 75 ? -15.041 2.369 27.118 1.00 88.75 75 MET A C 1
ATOM 582 O O . MET A 1 75 ? -14.672 1.935 26.031 1.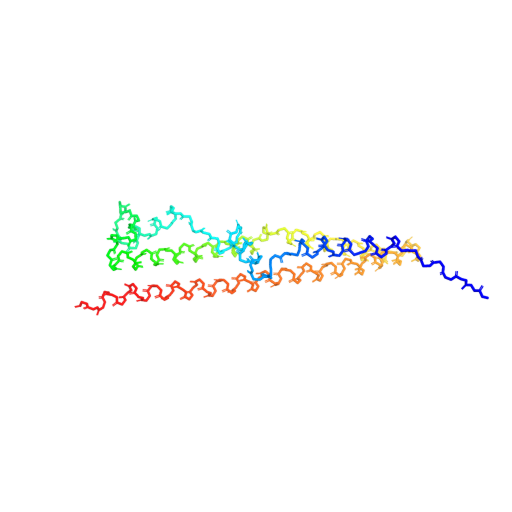00 88.75 75 MET A O 1
ATOM 586 N N . GLN A 1 76 ? -15.301 3.660 27.314 1.00 90.19 76 GLN A N 1
ATOM 587 C CA . GLN A 1 76 ? -15.203 4.692 26.286 1.00 90.19 76 GLN A CA 1
ATOM 588 C C . GLN A 1 76 ? -13.784 4.779 25.713 1.00 90.19 76 GLN A C 1
ATOM 590 O O . GLN A 1 76 ? -13.609 4.896 24.501 1.00 90.19 76 GLN A O 1
ATOM 595 N N . ARG A 1 77 ? -12.753 4.646 26.559 1.00 90.56 77 ARG A N 1
ATOM 596 C CA . ARG A 1 77 ? -11.352 4.599 26.105 1.00 90.56 77 ARG A CA 1
ATOM 597 C C . ARG A 1 77 ? -11.066 3.357 25.259 1.00 90.56 77 ARG A C 1
ATOM 599 O O . ARG A 1 77 ? -10.440 3.483 24.211 1.00 90.56 77 ARG A O 1
ATOM 606 N N . LEU A 1 78 ? -11.549 2.183 25.673 1.00 92.75 78 LEU A N 1
ATOM 607 C CA . LEU A 1 78 ? -11.376 0.945 24.905 1.00 92.75 78 LEU A CA 1
ATOM 608 C C . LEU A 1 78 ? -12.094 0.992 23.551 1.00 92.75 78 LEU A C 1
ATOM 610 O O . LEU A 1 78 ? -11.503 0.626 22.535 1.00 92.75 78 LEU A O 1
ATOM 614 N N . ALA A 1 79 ? -13.338 1.474 23.528 1.00 93.12 79 ALA A N 1
ATOM 615 C CA . ALA A 1 79 ? -14.107 1.648 22.302 1.00 93.12 79 ALA A CA 1
ATOM 616 C C . ALA A 1 79 ? -13.422 2.641 21.351 1.00 93.12 79 ALA A C 1
ATOM 618 O O . ALA A 1 79 ? -13.302 2.374 20.155 1.00 93.12 79 ALA A O 1
ATOM 619 N N . LEU A 1 80 ? -12.903 3.756 21.880 1.00 93.25 80 LEU A N 1
ATOM 620 C CA . LEU A 1 80 ? -12.155 4.742 21.102 1.00 93.25 80 LEU A CA 1
ATOM 621 C C . LEU A 1 80 ? -10.866 4.161 20.509 1.00 93.25 80 LEU A C 1
ATOM 623 O O . LEU A 1 80 ? -10.549 4.414 19.344 1.00 93.25 80 LEU A O 1
ATOM 627 N N . ASP A 1 81 ? -10.111 3.388 21.287 1.00 94.12 81 ASP A N 1
ATOM 628 C CA . ASP A 1 81 ? -8.891 2.743 20.804 1.00 94.12 81 ASP A CA 1
ATOM 629 C C . ASP A 1 81 ? -9.195 1.702 19.723 1.00 94.12 81 ASP A C 1
ATOM 631 O O . ASP A 1 81 ? -8.514 1.674 18.690 1.00 94.12 81 ASP A O 1
ATOM 635 N N . LEU A 1 82 ? -10.257 0.909 19.899 1.00 95.25 82 LEU A N 1
ATOM 636 C CA . LEU A 1 82 ? -10.730 -0.018 18.876 1.00 95.25 82 LEU A CA 1
ATOM 637 C C . LEU A 1 82 ? -11.134 0.733 17.599 1.00 95.25 82 LEU A C 1
ATOM 639 O O . LEU A 1 82 ? -10.616 0.409 16.528 1.00 95.25 82 LEU A O 1
ATOM 643 N N . ALA A 1 83 ? -11.932 1.798 17.708 1.00 95.00 83 ALA A N 1
ATOM 644 C CA . ALA A 1 83 ? -12.351 2.625 16.575 1.00 95.00 83 ALA A CA 1
ATOM 645 C C . ALA A 1 83 ? -11.156 3.178 15.785 1.00 95.00 83 ALA A C 1
ATOM 647 O O . ALA A 1 83 ? -11.087 3.057 14.561 1.00 95.00 83 ALA A O 1
ATOM 648 N N . LYS A 1 84 ? -10.152 3.728 16.482 1.00 94.31 84 LYS A N 1
ATOM 649 C CA . LYS A 1 84 ? -8.912 4.208 15.851 1.00 94.31 84 LYS A CA 1
ATOM 650 C C . LYS A 1 84 ? -8.192 3.090 15.100 1.00 94.31 84 LYS A C 1
ATOM 652 O O . LYS A 1 84 ? -7.681 3.315 14.000 1.00 94.31 84 LYS A O 1
ATOM 657 N N . THR A 1 85 ? -8.121 1.892 15.681 1.00 95.62 85 THR A N 1
ATOM 658 C CA . THR A 1 85 ? -7.453 0.757 15.030 1.00 95.62 85 THR A CA 1
ATOM 659 C C . THR A 1 85 ? -8.205 0.253 13.798 1.00 95.62 85 THR A C 1
ATOM 661 O O . THR A 1 85 ? -7.551 -0.099 12.816 1.00 95.62 85 THR A O 1
ATOM 664 N N . GLU A 1 86 ? -9.539 0.307 13.793 1.00 95.56 86 GLU A N 1
ATOM 665 C CA . GLU A 1 86 ? -10.369 -0.051 12.636 1.00 95.56 86 GLU A CA 1
ATOM 666 C C . GLU A 1 86 ? -10.191 0.931 11.476 1.00 95.56 86 GLU A C 1
ATOM 668 O O . GLU A 1 86 ? -9.903 0.525 10.346 1.00 95.56 86 GLU A O 1
ATOM 673 N N . VAL A 1 87 ? -10.249 2.240 11.751 1.00 94.44 87 VAL A N 1
ATOM 674 C CA . VAL A 1 87 ? -9.982 3.271 10.732 1.00 94.44 87 VAL A CA 1
ATOM 675 C C . VAL A 1 87 ? -8.582 3.098 10.150 1.00 94.44 87 VAL A C 1
ATOM 677 O O . VAL A 1 87 ? -8.390 3.146 8.933 1.00 94.44 87 VAL A O 1
ATOM 680 N N . ARG A 1 88 ? -7.587 2.853 11.011 1.00 93.50 88 ARG A N 1
ATOM 681 C CA . ARG A 1 88 ? -6.207 2.602 10.585 1.00 93.50 88 ARG A CA 1
ATOM 682 C C . ARG A 1 88 ? -6.125 1.395 9.654 1.00 93.50 88 ARG A C 1
ATOM 684 O O . ARG A 1 88 ? -5.462 1.489 8.624 1.00 93.50 88 ARG A O 1
ATOM 691 N N . LEU A 1 89 ? -6.774 0.285 10.004 1.00 94.31 89 LEU A N 1
ATOM 692 C CA . LEU A 1 89 ? -6.783 -0.927 9.190 1.00 94.31 89 LEU A CA 1
ATOM 693 C C . LEU A 1 89 ? -7.432 -0.673 7.827 1.00 94.31 89 LEU A C 1
ATOM 695 O O . LEU A 1 89 ? -6.820 -0.987 6.808 1.00 94.31 89 LEU A O 1
ATOM 699 N N . ARG A 1 90 ? -8.614 -0.047 7.790 1.00 93.38 90 ARG A N 1
ATOM 700 C CA . ARG A 1 90 ? -9.298 0.269 6.527 1.00 93.38 90 ARG A CA 1
ATOM 701 C C . ARG A 1 90 ? -8.472 1.170 5.622 1.00 93.38 90 ARG A C 1
ATOM 703 O O . ARG A 1 90 ? -8.340 0.866 4.443 1.00 93.38 90 ARG A O 1
ATOM 710 N N . ARG A 1 91 ? -7.835 2.207 6.171 1.00 91.75 91 ARG A N 1
ATOM 711 C CA . ARG A 1 91 ? -6.942 3.085 5.401 1.00 91.75 91 ARG A CA 1
ATOM 712 C C . ARG A 1 91 ? -5.783 2.317 4.768 1.00 91.75 91 ARG A C 1
ATOM 714 O O . ARG A 1 91 ? -5.462 2.538 3.604 1.00 91.75 91 ARG A O 1
ATOM 721 N N . VAL A 1 92 ? -5.153 1.415 5.525 1.00 92.31 92 VAL A N 1
ATOM 722 C CA . VAL A 1 92 ? -4.059 0.576 5.010 1.00 92.31 92 VAL A CA 1
ATOM 723 C C . VAL A 1 92 ? -4.557 -0.302 3.864 1.00 92.31 92 VAL A C 1
ATOM 725 O O . VAL A 1 92 ? -3.905 -0.367 2.828 1.00 92.31 92 VAL A O 1
ATOM 728 N N . LEU A 1 93 ? -5.708 -0.955 4.039 1.00 93.12 93 LEU A N 1
ATOM 729 C CA . LEU A 1 93 ? -6.293 -1.823 3.018 1.00 93.12 93 LEU A CA 1
ATOM 730 C C . LEU A 1 93 ? -6.684 -1.047 1.758 1.00 93.12 93 LEU A C 1
ATOM 732 O O . LEU A 1 93 ? -6.403 -1.515 0.662 1.00 93.12 93 LEU A O 1
ATOM 736 N N . GLN A 1 94 ? -7.250 0.151 1.908 1.00 91.31 94 GLN A N 1
ATOM 737 C CA . GLN A 1 94 ? -7.554 1.033 0.785 1.00 91.31 94 GLN A CA 1
ATOM 738 C C . GLN A 1 94 ? -6.283 1.449 0.038 1.00 91.31 94 GLN A C 1
ATOM 740 O O . GLN A 1 94 ? -6.237 1.357 -1.182 1.00 91.31 94 GLN A O 1
ATOM 745 N N . THR A 1 95 ? -5.226 1.833 0.760 1.00 90.62 95 THR A N 1
ATOM 746 C CA . THR A 1 95 ? -3.942 2.198 0.133 1.00 90.62 95 THR A CA 1
ATOM 747 C C . THR A 1 95 ? -3.348 1.015 -0.640 1.00 90.62 95 THR A C 1
ATOM 749 O O . THR A 1 95 ? -2.766 1.200 -1.703 1.00 90.62 95 THR A O 1
ATOM 752 N N . ILE A 1 96 ? -3.481 -0.207 -0.112 1.00 91.81 96 ILE A N 1
ATOM 753 C CA . ILE A 1 96 ? -3.048 -1.428 -0.805 1.00 91.81 96 ILE A CA 1
ATOM 754 C C . ILE A 1 96 ? -3.873 -1.645 -2.070 1.00 91.81 96 ILE A C 1
ATOM 756 O O . ILE A 1 96 ? -3.285 -1.845 -3.121 1.00 91.81 96 ILE A O 1
ATOM 760 N N . ALA A 1 97 ? -5.200 -1.537 -1.991 1.00 91.00 97 ALA A N 1
ATOM 761 C CA . ALA A 1 97 ? -6.064 -1.671 -3.160 1.00 91.00 97 ALA A CA 1
ATOM 762 C C . ALA A 1 97 ? -5.726 -0.628 -4.241 1.00 91.00 97 ALA A C 1
ATOM 764 O O . ALA A 1 97 ? -5.556 -0.977 -5.401 1.00 91.00 97 ALA A O 1
ATOM 765 N N . GLU A 1 98 ? -5.527 0.638 -3.860 1.00 89.44 98 GLU A N 1
ATOM 766 C CA . GLU A 1 98 ? -5.082 1.697 -4.776 1.00 89.44 98 GLU A CA 1
ATOM 767 C C . GLU A 1 98 ? -3.733 1.393 -5.432 1.00 89.44 98 GLU A C 1
ATOM 769 O O . GLU A 1 9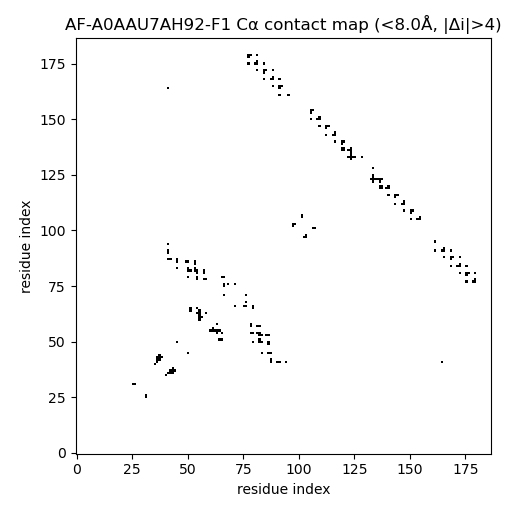8 ? -3.553 1.669 -6.618 1.00 89.44 98 GLU A O 1
ATOM 774 N N . PHE A 1 99 ? -2.800 0.817 -4.677 1.00 90.25 99 PHE A N 1
ATOM 775 C CA . PHE A 1 99 ? -1.504 0.411 -5.201 1.00 90.25 99 PHE A CA 1
ATOM 776 C C . PHE A 1 99 ? -1.619 -0.780 -6.164 1.00 90.25 99 PHE A C 1
ATOM 778 O O . PHE A 1 99 ? -1.023 -0.748 -7.237 1.00 90.25 99 PHE A O 1
ATOM 785 N N . ASP A 1 100 ? -2.408 -1.797 -5.813 1.00 89.12 100 ASP A N 1
ATOM 786 C CA . ASP A 1 100 ? -2.606 -3.012 -6.613 1.00 89.12 100 ASP A CA 1
ATOM 787 C C . ASP A 1 100 ? -3.380 -2.736 -7.913 1.00 89.12 100 ASP A C 1
ATOM 789 O O . ASP A 1 100 ? -3.121 -3.367 -8.935 1.00 89.12 100 ASP A O 1
ATOM 793 N N . GLU A 1 101 ? -4.274 -1.744 -7.911 1.00 90.25 101 GLU A N 1
ATOM 794 C CA . GLU A 1 101 ? -4.953 -1.236 -9.111 1.00 90.25 101 GLU A CA 1
ATOM 795 C C . GLU A 1 101 ? -4.013 -0.470 -10.064 1.00 90.25 101 GLU A C 1
ATOM 797 O O . GLU A 1 101 ? -4.445 0.005 -11.113 1.00 90.25 101 GLU A O 1
ATOM 802 N N . GLY A 1 102 ? -2.727 -0.331 -9.725 1.00 84.12 102 GLY A N 1
ATOM 803 C CA . GLY A 1 102 ? -1.742 0.320 -10.582 1.00 84.12 102 GLY A CA 1
ATOM 804 C C . GLY A 1 102 ? -1.867 1.843 -10.624 1.00 84.12 102 GLY A C 1
ATOM 805 O O . GL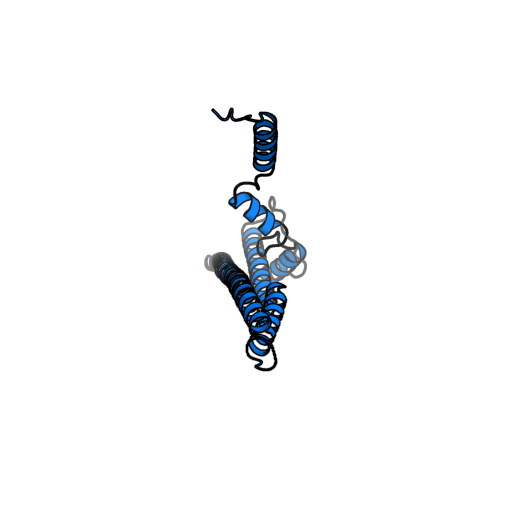Y A 1 102 ? -1.305 2.467 -11.518 1.00 84.12 102 GLY A O 1
ATOM 806 N N . ARG A 1 103 ? -2.573 2.464 -9.663 1.00 80.00 103 ARG A N 1
ATOM 807 C CA . ARG A 1 103 ? -2.738 3.932 -9.598 1.00 80.00 103 ARG A CA 1
ATOM 808 C C . ARG A 1 103 ? -1.473 4.676 -9.161 1.00 80.00 103 ARG A C 1
ATOM 810 O O . ARG A 1 103 ? -1.454 5.904 -9.141 1.00 80.00 103 ARG A O 1
ATOM 817 N N . ASP A 1 104 ? -0.433 3.953 -8.756 1.00 87.38 104 ASP A N 1
ATOM 818 C CA . ASP A 1 104 ? 0.846 4.547 -8.380 1.00 87.38 104 ASP A CA 1
ATOM 819 C C . ASP A 1 104 ? 1.645 4.942 -9.642 1.00 87.38 104 ASP A C 1
ATOM 821 O O . ASP A 1 104 ? 1.798 4.098 -10.530 1.00 87.38 104 ASP A O 1
ATOM 825 N N . PRO A 1 105 ? 2.207 6.166 -9.725 1.00 88.81 105 PRO A N 1
ATOM 826 C CA . PRO A 1 105 ? 2.968 6.624 -10.895 1.00 88.81 105 PRO A CA 1
ATOM 827 C C . PRO A 1 105 ? 4.115 5.694 -11.315 1.00 88.81 105 PRO A C 1
ATOM 829 O O . PRO A 1 105 ? 4.490 5.658 -12.484 1.00 88.81 105 PRO A O 1
ATOM 832 N N . LEU A 1 106 ? 4.646 4.894 -10.381 1.00 90.94 106 LEU A N 1
ATOM 833 C CA . LEU A 1 106 ? 5.677 3.896 -10.673 1.00 90.94 106 LEU A CA 1
ATOM 834 C C . LEU A 1 106 ? 5.229 2.846 -11.702 1.00 90.94 106 LEU A C 1
ATOM 836 O O . LEU A 1 106 ? 6.064 2.314 -12.431 1.00 90.94 106 LEU A O 1
ATOM 840 N N . PHE A 1 107 ? 3.935 2.518 -11.766 1.00 90.75 107 PHE A N 1
ATOM 841 C CA . PHE A 1 107 ? 3.424 1.553 -12.741 1.00 90.75 107 PHE A CA 1
ATOM 842 C C . PHE A 1 107 ? 3.344 2.146 -14.148 1.00 90.75 107 PHE A C 1
ATOM 844 O O . PHE A 1 107 ? 3.666 1.448 -15.110 1.00 90.75 107 PHE A O 1
ATOM 851 N N . GLU A 1 108 ? 2.985 3.426 -14.266 1.00 91.44 108 GLU A N 1
ATOM 852 C CA . GLU A 1 108 ? 3.004 4.157 -15.536 1.00 91.44 108 GLU A CA 1
ATOM 853 C C . GLU A 1 108 ? 4.439 4.315 -16.053 1.00 91.44 108 GLU A C 1
ATOM 855 O O . GLU A 1 108 ? 4.732 3.957 -17.193 1.00 91.44 108 GLU A O 1
ATOM 860 N N . GLU A 1 109 ? 5.367 4.740 -15.191 1.00 94.19 109 GLU A N 1
ATOM 861 C CA . GLU A 1 109 ? 6.794 4.825 -15.521 1.00 94.19 109 GLU A CA 1
ATOM 862 C C . GLU A 1 109 ? 7.336 3.472 -16.002 1.00 94.19 109 GLU A C 1
ATOM 864 O O . GLU A 1 109 ? 7.991 3.380 -17.042 1.00 94.19 109 GLU A O 1
ATOM 869 N N . ARG A 1 110 ? 7.002 2.389 -15.290 1.00 95.56 110 ARG A N 1
ATOM 870 C CA . ARG A 1 110 ? 7.383 1.033 -15.691 1.00 95.56 110 ARG A CA 1
ATOM 871 C C . ARG A 1 110 ? 6.811 0.648 -17.054 1.00 95.56 110 ARG A C 1
ATOM 873 O O . ARG A 1 110 ? 7.517 0.016 -17.838 1.00 95.56 110 ARG A O 1
ATOM 880 N N . ALA A 1 111 ? 5.551 0.979 -17.332 1.00 94.56 111 ALA A N 1
ATOM 881 C CA . ALA A 1 111 ? 4.913 0.684 -18.613 1.00 94.56 111 ALA A CA 1
ATOM 882 C C . ALA A 1 111 ? 5.599 1.428 -19.769 1.00 94.56 111 ALA A C 1
ATOM 884 O O . ALA A 1 111 ? 5.903 0.811 -20.791 1.00 94.56 111 ALA A O 1
ATOM 885 N N . ASN A 1 112 ? 5.932 2.706 -19.570 1.00 95.31 112 ASN A N 1
ATOM 886 C CA . ASN A 1 112 ? 6.665 3.516 -20.545 1.00 95.31 112 ASN A CA 1
ATOM 887 C C . ASN A 1 112 ? 8.062 2.943 -20.813 1.00 95.31 112 ASN A C 1
ATOM 889 O O . ASN A 1 112 ? 8.441 2.729 -21.961 1.00 95.31 112 ASN A O 1
ATOM 893 N N . LEU A 1 113 ? 8.797 2.572 -19.764 1.00 97.38 113 LEU A N 1
ATOM 894 C CA . LEU A 1 113 ? 10.111 1.947 -19.920 1.00 97.38 113 LEU A CA 1
ATOM 895 C C . LEU A 1 113 ? 10.039 0.576 -20.613 1.00 97.38 113 LEU A C 1
ATOM 897 O O . LEU A 1 113 ? 10.942 0.216 -21.366 1.00 97.38 113 LEU A O 1
ATOM 901 N N . LEU A 1 114 ? 8.983 -0.211 -20.382 1.00 97.56 114 LEU A N 1
ATOM 902 C CA . LEU A 1 114 ? 8.771 -1.471 -21.103 1.00 97.56 114 LEU A CA 1
ATOM 903 C C . LEU A 1 114 ? 8.470 -1.234 -22.585 1.00 97.56 114 LEU A C 1
ATOM 905 O O . LEU A 1 114 ? 8.946 -1.997 -23.429 1.00 97.56 114 LEU A O 1
ATOM 909 N N . HIS A 1 115 ? 7.712 -0.183 -22.896 1.00 97.12 115 HIS A N 1
ATOM 910 C CA . HIS A 1 115 ? 7.470 0.243 -24.267 1.00 97.12 115 HIS A CA 1
ATOM 911 C C . HIS A 1 115 ? 8.782 0.634 -24.962 1.00 97.12 115 HIS A C 1
ATOM 913 O O . HIS A 1 115 ? 9.111 0.068 -26.006 1.00 97.12 115 HIS A O 1
ATOM 919 N N . ASP A 1 116 ? 9.581 1.501 -24.337 1.00 96.44 116 ASP A N 1
ATOM 920 C CA . ASP A 1 116 ? 10.891 1.916 -24.848 1.00 96.44 116 ASP A CA 1
ATOM 921 C C . ASP A 1 116 ? 11.840 0.727 -25.018 1.00 96.44 116 ASP A C 1
ATOM 923 O O . ASP A 1 116 ? 12.543 0.608 -26.022 1.00 96.44 116 ASP A O 1
ATOM 927 N N . TYR A 1 117 ? 11.836 -0.205 -24.061 1.00 97.00 117 TYR A N 1
ATOM 928 C CA . TYR A 1 117 ? 12.624 -1.430 -24.140 1.00 97.00 117 TYR A CA 1
ATOM 929 C C . TYR A 1 117 ? 12.263 -2.251 -25.383 1.00 97.00 117 TYR A C 1
ATOM 931 O O . TYR A 1 117 ? 13.156 -2.672 -26.121 1.00 97.00 117 TYR A O 1
ATOM 939 N N . ALA A 1 118 ? 10.967 -2.470 -25.626 1.00 97.06 118 ALA A N 1
ATOM 940 C CA . ALA A 1 118 ? 10.492 -3.208 -26.792 1.00 97.06 118 ALA A CA 1
ATOM 941 C C . ALA A 1 118 ? 10.856 -2.487 -28.100 1.00 97.06 118 ALA A C 1
ATOM 943 O O . ALA A 1 118 ? 11.347 -3.123 -29.036 1.00 97.06 118 ALA A O 1
ATOM 944 N N . LEU A 1 119 ? 10.690 -1.163 -28.135 1.00 96.00 119 LEU A N 1
ATOM 945 C CA . LEU A 1 119 ? 11.037 -0.327 -29.280 1.00 96.00 119 LEU A CA 1
ATOM 946 C C . LEU A 1 119 ? 12.534 -0.406 -29.609 1.00 96.00 119 LEU A C 1
ATOM 948 O O . LEU A 1 119 ? 12.907 -0.698 -30.745 1.00 96.00 119 LEU A O 1
ATOM 952 N N . TYR A 1 120 ? 13.413 -0.191 -28.628 1.00 96.00 120 TYR A N 1
ATOM 953 C CA . TYR A 1 120 ? 14.861 -0.233 -28.850 1.00 96.00 120 TYR A CA 1
ATOM 954 C C . TYR A 1 120 ? 15.367 -1.633 -29.187 1.00 96.00 120 TYR A C 1
ATOM 956 O O . TYR A 1 120 ? 16.327 -1.767 -29.949 1.00 96.00 120 TYR A O 1
ATOM 964 N N . LEU A 1 121 ? 14.725 -2.678 -28.663 1.00 95.56 121 LEU A N 1
ATOM 965 C CA . LEU A 1 121 ? 15.040 -4.055 -29.025 1.00 95.56 121 LEU A CA 1
ATOM 966 C C . LEU A 1 121 ? 14.730 -4.332 -30.504 1.00 95.56 121 LEU A C 1
ATOM 968 O O . LEU A 1 121 ? 15.575 -4.900 -31.201 1.00 95.56 121 LEU A O 1
ATOM 972 N N . ASP A 1 122 ? 13.559 -3.904 -30.986 1.00 95.50 122 ASP A N 1
ATOM 973 C CA . ASP A 1 122 ? 13.172 -4.015 -32.398 1.00 95.50 122 ASP A CA 1
ATOM 974 C C . ASP A 1 122 ? 14.127 -3.213 -33.295 1.00 95.50 122 ASP A C 1
ATOM 976 O O . ASP A 1 122 ? 14.759 -3.761 -34.204 1.00 95.50 122 ASP A O 1
ATOM 980 N N . LEU A 1 123 ? 14.329 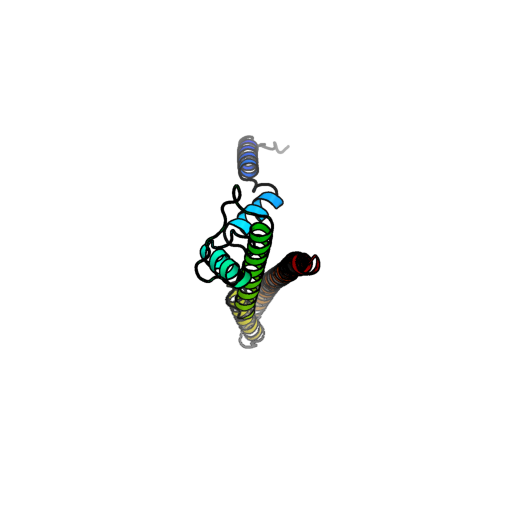-1.928 -32.988 1.00 93.94 123 LEU A N 1
ATOM 981 C CA . LEU A 1 123 ? 15.193 -1.041 -33.771 1.00 93.94 123 LEU A CA 1
ATOM 982 C C . LEU A 1 123 ? 16.653 -1.514 -33.791 1.00 93.94 123 LEU A C 1
ATOM 984 O O . LEU A 1 123 ? 17.275 -1.543 -34.852 1.00 93.94 123 LEU A O 1
ATOM 988 N N . GLY A 1 124 ? 17.198 -1.964 -32.659 1.00 92.19 124 GLY A N 1
ATOM 989 C CA . GLY A 1 124 ? 18.558 -2.504 -32.576 1.00 92.19 124 GLY A CA 1
ATOM 990 C C . GLY A 1 124 ? 18.760 -3.813 -33.351 1.00 92.19 124 GLY A C 1
ATOM 991 O O . GLY A 1 124 ? 19.900 -4.173 -33.663 1.00 92.19 124 GLY A O 1
ATOM 992 N N . SER A 1 125 ? 17.669 -4.504 -33.692 1.00 91.81 125 SER A N 1
ATOM 993 C CA . SER A 1 125 ? 17.672 -5.773 -34.427 1.00 91.81 125 SER A CA 1
ATOM 994 C C . SER A 1 125 ? 17.421 -5.604 -35.933 1.00 91.81 125 SER A C 1
ATOM 996 O O . SER A 1 125 ? 17.706 -6.521 -36.711 1.00 91.81 125 SER A O 1
ATOM 998 N N . LYS A 1 126 ? 16.950 -4.432 -36.383 1.00 93.00 126 LYS A N 1
ATOM 999 C CA . LYS A 1 126 ? 16.671 -4.154 -37.801 1.00 93.00 126 LYS A CA 1
ATOM 1000 C C . LYS A 1 126 ? 17.945 -4.116 -38.635 1.00 93.00 126 LYS A C 1
ATOM 1002 O O . LYS A 1 126 ? 18.780 -3.228 -38.499 1.00 93.00 126 LYS A O 1
ATOM 1007 N N . ARG A 1 127 ? 18.073 -5.065 -39.568 1.00 89.19 127 ARG A N 1
ATOM 1008 C CA . ARG A 1 127 ? 19.218 -5.154 -40.496 1.00 89.19 127 ARG A CA 1
ATOM 1009 C C . ARG A 1 127 ? 19.310 -3.994 -41.488 1.00 89.19 127 ARG A C 1
ATOM 1011 O O . ARG A 1 127 ? 20.378 -3.807 -42.054 1.00 89.19 127 ARG A O 1
ATOM 1018 N N . SER A 1 128 ? 18.223 -3.249 -41.690 1.00 93.69 128 SER A N 1
ATOM 1019 C CA . SER A 1 128 ? 18.183 -2.071 -42.561 1.00 93.69 128 SER A CA 1
ATOM 1020 C C . SER A 1 128 ? 18.996 -0.891 -42.025 1.00 93.69 128 SER A C 1
ATOM 1022 O O . SER A 1 128 ? 19.342 -0.007 -42.798 1.00 93.69 128 SER A O 1
ATOM 1024 N N . PHE A 1 129 ? 19.298 -0.860 -40.724 1.00 92.94 129 PHE A N 1
ATOM 1025 C CA . PHE A 1 129 ? 20.162 0.159 -40.137 1.00 92.94 129 PHE A CA 1
ATOM 1026 C C . PHE A 1 129 ? 21.634 -0.233 -40.222 1.00 92.94 129 PHE A C 1
ATOM 1028 O O . PHE A 1 129 ? 21.994 -1.414 -40.123 1.00 92.94 129 PHE A O 1
ATOM 1035 N N . ASP A 1 130 ? 22.502 0.772 -40.340 1.00 96.06 130 ASP A N 1
ATOM 1036 C CA . ASP A 1 130 ? 23.937 0.549 -40.277 1.00 96.06 130 ASP A CA 1
ATOM 1037 C C . ASP A 1 130 ? 24.372 0.078 -38.877 1.00 96.06 130 ASP A C 1
ATOM 1039 O O . ASP A 1 130 ? 23.614 0.033 -37.899 1.00 96.06 130 ASP A O 1
ATOM 1043 N N . LYS A 1 131 ? 25.625 -0.365 -38.786 1.00 94.12 131 LYS A N 1
ATOM 1044 C CA . LYS A 1 131 ? 26.174 -0.921 -37.549 1.00 94.12 131 LYS A CA 1
ATOM 1045 C C . LYS A 1 131 ? 26.135 0.085 -36.393 1.00 94.12 131 LYS A C 1
ATOM 1047 O O . LYS A 1 131 ? 25.759 -0.315 -35.294 1.00 94.12 131 LYS A O 1
ATOM 1052 N N . TRP A 1 132 ? 26.497 1.343 -36.628 1.00 95.31 132 TRP A N 1
ATOM 1053 C CA . TRP A 1 132 ? 26.609 2.350 -35.575 1.00 95.31 132 TRP A CA 1
ATOM 1054 C C . TRP A 1 132 ? 25.241 2.716 -35.012 1.00 95.31 132 TRP A C 1
ATOM 1056 O O . TRP A 1 132 ? 25.086 2.770 -33.794 1.00 95.31 132 TRP A O 1
ATOM 1066 N N . THR A 1 133 ? 24.222 2.850 -35.865 1.00 95.00 133 THR A N 1
ATOM 1067 C CA . THR A 1 133 ? 22.842 3.073 -35.406 1.00 95.00 133 THR A CA 1
ATOM 1068 C C . THR A 1 133 ? 22.325 1.898 -34.575 1.00 95.00 133 THR A C 1
ATOM 1070 O O . THR A 1 133 ? 21.783 2.104 -33.488 1.00 95.00 133 THR A O 1
ATOM 1073 N N . ARG A 1 134 ? 22.546 0.650 -35.013 1.00 95.75 134 ARG A N 1
ATOM 1074 C CA . ARG A 1 134 ? 22.155 -0.530 -34.217 1.00 95.75 134 ARG A CA 1
ATOM 1075 C C . ARG A 1 134 ? 22.875 -0.589 -32.875 1.00 95.75 134 ARG A C 1
ATOM 1077 O O . ARG A 1 134 ? 22.255 -0.916 -31.865 1.00 95.75 134 ARG A O 1
ATOM 1084 N N . ASP A 1 135 ? 24.169 -0.284 -32.848 1.00 94.75 135 ASP A N 1
ATOM 1085 C CA . ASP A 1 135 ? 24.946 -0.270 -31.609 1.00 94.75 135 ASP A CA 1
ATOM 1086 C C . ASP A 1 135 ? 24.499 0.870 -30.673 1.00 94.75 135 ASP A C 1
ATOM 1088 O O . ASP A 1 135 ? 24.430 0.660 -29.461 1.00 94.75 135 ASP A O 1
ATOM 1092 N N . GLY A 1 136 ? 24.066 2.013 -31.217 1.00 96.25 136 GLY A N 1
ATOM 1093 C CA . GLY A 1 136 ? 23.393 3.078 -30.468 1.00 96.25 136 GLY A CA 1
ATOM 1094 C C . GLY A 1 136 ? 22.109 2.601 -29.781 1.00 96.25 136 GLY A C 1
ATOM 1095 O O . GLY A 1 136 ? 21.959 2.760 -28.568 1.00 96.25 136 GLY A O 1
ATOM 1096 N N . PHE A 1 137 ? 21.219 1.914 -30.506 1.00 96.62 137 PHE A N 1
ATOM 1097 C CA . PHE A 1 137 ? 20.014 1.327 -29.904 1.00 96.62 137 PHE A CA 1
ATOM 1098 C C . PHE A 1 137 ? 20.334 0.272 -28.839 1.00 96.62 137 PHE A C 1
ATOM 1100 O O . PHE A 1 137 ? 19.663 0.215 -27.810 1.00 96.62 137 PHE A O 1
ATOM 1107 N N . LYS A 1 138 ? 21.397 -0.526 -29.012 1.00 94.06 138 LYS A N 1
ATOM 1108 C CA . LYS A 1 138 ? 21.850 -1.460 -27.964 1.00 94.06 138 LYS A CA 1
ATOM 1109 C C . LYS A 1 138 ? 22.329 -0.740 -26.701 1.00 94.06 138 LYS A C 1
ATOM 1111 O O . LYS A 1 138 ? 22.162 -1.289 -25.612 1.00 94.06 138 LYS A O 1
ATOM 1116 N N . LEU A 1 139 ? 22.936 0.445 -26.815 1.00 96.12 139 LEU A N 1
ATOM 1117 C CA . LEU A 1 139 ? 23.312 1.256 -25.651 1.00 96.12 139 LEU A CA 1
ATOM 1118 C C . LEU A 1 139 ? 22.072 1.786 -24.924 1.00 96.12 139 LEU A C 1
ATOM 1120 O O . LEU A 1 139 ? 21.981 1.620 -23.707 1.00 96.12 139 LEU A O 1
ATOM 1124 N N . LEU A 1 140 ? 21.087 2.317 -25.655 1.00 96.75 140 LEU A N 1
ATOM 1125 C CA . LEU A 1 140 ? 19.804 2.746 -25.081 1.00 96.75 140 LEU A CA 1
ATOM 1126 C C . LEU A 1 140 ? 19.071 1.584 -24.399 1.00 96.75 140 LEU A C 1
ATOM 1128 O O . LEU A 1 140 ? 18.609 1.719 -23.270 1.00 96.75 140 LEU A O 1
ATOM 1132 N N . LEU A 1 141 ? 19.069 0.39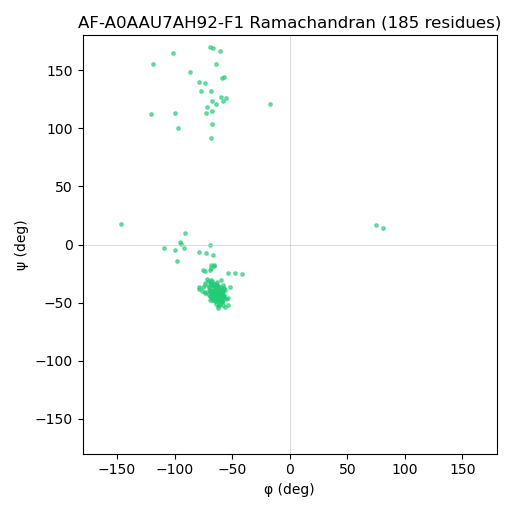9 -25.015 1.00 96.25 141 LEU A N 1
ATOM 1133 C CA . LEU A 1 141 ? 18.496 -0.813 -24.427 1.00 96.25 141 LEU A CA 1
ATOM 1134 C C . LEU A 1 141 ? 19.149 -1.172 -23.081 1.00 96.25 141 LEU A C 1
ATOM 1136 O O . LEU A 1 141 ? 18.474 -1.641 -22.162 1.00 96.25 141 LEU A O 1
ATOM 1140 N N . ARG A 1 142 ? 20.467 -0.964 -22.939 1.00 96.38 142 ARG A N 1
ATOM 1141 C CA . ARG A 1 142 ? 21.171 -1.173 -21.662 1.00 96.38 142 ARG A CA 1
ATOM 1142 C C . ARG A 1 142 ? 20.754 -0.145 -20.616 1.00 96.38 142 ARG A C 1
ATOM 1144 O O . ARG A 1 142 ? 20.576 -0.547 -19.469 1.00 96.38 142 ARG A O 1
ATOM 1151 N N . ALA A 1 143 ? 20.597 1.122 -21.000 1.00 96.38 143 ALA A N 1
ATOM 1152 C CA . ALA A 1 143 ? 20.147 2.188 -20.107 1.00 96.38 143 ALA A CA 1
ATOM 1153 C C . ALA A 1 143 ? 18.728 1.908 -19.587 1.00 96.38 143 ALA A C 1
ATOM 1155 O O . ALA A 1 143 ? 18.555 1.710 -18.387 1.00 96.38 143 ALA A O 1
ATOM 1156 N N . VAL A 1 144 ? 17.763 1.692 -20.489 1.00 97.00 144 VAL A N 1
ATOM 1157 C CA . VAL A 1 144 ? 16.371 1.367 -20.126 1.00 97.00 144 VAL A CA 1
ATOM 1158 C C . VAL A 1 144 ? 16.288 0.117 -19.251 1.00 97.00 144 VAL A C 1
ATOM 1160 O O . VAL A 1 144 ? 15.518 0.062 -18.297 1.00 97.00 144 VAL A O 1
ATOM 1163 N N . LYS A 1 145 ? 17.120 -0.901 -19.507 1.00 96.81 145 LYS A N 1
ATOM 1164 C CA . LYS A 1 145 ? 17.172 -2.098 -18.653 1.00 96.81 145 LYS A CA 1
ATOM 1165 C C . LYS A 1 145 ? 17.637 -1.790 -17.225 1.00 96.81 145 LYS A C 1
ATOM 1167 O O . LYS A 1 145 ? 17.234 -2.497 -16.299 1.00 96.81 145 LYS A O 1
ATOM 1172 N N . MET A 1 146 ? 18.506 -0.800 -17.028 1.00 97.19 146 MET A N 1
ATOM 1173 C CA . MET A 1 146 ? 18.901 -0.361 -15.687 1.00 97.19 146 MET A CA 1
ATOM 1174 C C . MET A 1 146 ? 17.785 0.430 -15.012 1.00 97.19 146 MET A C 1
ATOM 1176 O O . MET A 1 146 ? 17.500 0.158 -13.845 1.00 97.19 146 MET A O 1
ATOM 1180 N N . ASP A 1 147 ? 17.103 1.302 -15.748 1.00 96.25 147 ASP A N 1
ATOM 1181 C CA . ASP A 1 147 ? 15.981 2.086 -15.225 1.00 96.25 147 ASP A CA 1
ATOM 1182 C C . ASP A 1 147 ? 14.804 1.183 -14.833 1.00 96.25 147 ASP A C 1
ATOM 1184 O O . ASP A 1 147 ? 14.319 1.262 -13.706 1.00 96.25 147 ASP A O 1
ATOM 1188 N N . LEU A 1 148 ? 14.452 0.199 -15.672 1.00 96.62 148 LEU A N 1
ATOM 1189 C CA . LEU A 1 148 ? 13.462 -0.837 -15.344 1.00 96.62 148 LEU A CA 1
ATOM 1190 C C . LEU A 1 148 ? 13.790 -1.549 -14.030 1.00 96.62 148 LEU A C 1
ATOM 1192 O O . LEU A 1 148 ? 12.928 -1.705 -13.169 1.00 96.62 148 LEU A O 1
ATOM 1196 N N . ARG A 1 149 ? 15.056 -1.942 -13.828 1.00 97.19 149 ARG A N 1
ATOM 1197 C CA . ARG A 1 149 ? 15.493 -2.571 -12.570 1.00 97.19 149 ARG A CA 1
ATOM 1198 C C . ARG A 1 149 ? 15.348 -1.631 -11.379 1.00 97.19 149 ARG A C 1
ATOM 1200 O O . ARG A 1 149 ? 15.091 -2.100 -10.271 1.00 97.19 149 ARG A O 1
ATOM 1207 N N . MET A 1 150 ? 15.573 -0.335 -11.570 1.00 96.31 150 MET A N 1
ATOM 1208 C CA . MET A 1 150 ? 15.417 0.657 -10.513 1.00 96.31 150 MET A CA 1
ATOM 1209 C C . MET A 1 150 ? 13.947 0.838 -10.142 1.00 96.31 150 MET A C 1
ATOM 1211 O O . MET A 1 150 ? 13.627 0.742 -8.955 1.00 96.31 150 MET A O 1
ATOM 1215 N N . VAL A 1 151 ? 13.058 0.994 -11.122 1.00 94.94 151 VAL A N 1
ATOM 1216 C CA . VAL A 1 151 ? 11.608 1.101 -10.896 1.00 94.94 151 VAL A CA 1
ATOM 1217 C C . VAL A 1 151 ? 11.056 -0.177 -10.259 1.00 94.94 151 VAL A C 1
ATOM 1219 O O . VAL A 1 151 ? 10.390 -0.110 -9.226 1.00 94.94 151 VAL A O 1
ATOM 1222 N N . ASP A 1 152 ? 11.439 -1.358 -10.754 1.00 95.81 152 ASP A N 1
ATOM 1223 C CA . ASP A 1 152 ? 11.048 -2.644 -10.160 1.00 95.81 152 ASP A CA 1
ATOM 1224 C C . ASP A 1 152 ? 11.483 -2.751 -8.688 1.00 95.81 152 ASP A C 1
ATOM 1226 O O . ASP A 1 152 ? 10.744 -3.256 -7.838 1.00 95.81 152 ASP A O 1
ATOM 1230 N N . ARG A 1 153 ? 12.682 -2.265 -8.332 1.00 96.56 153 ARG A N 1
ATOM 1231 C CA . ARG A 1 153 ? 13.132 -2.223 -6.928 1.00 96.56 153 ARG A CA 1
ATOM 1232 C C . ARG A 1 153 ? 12.279 -1.279 -6.084 1.00 96.56 153 ARG A C 1
ATOM 1234 O O . ARG A 1 153 ? 12.020 -1.600 -4.923 1.00 96.56 153 ARG A O 1
ATOM 1241 N N . GLN A 1 154 ? 11.864 -0.136 -6.627 1.00 93.75 154 GLN A N 1
ATOM 1242 C CA . GLN A 1 154 ? 11.009 0.817 -5.918 1.00 93.75 154 GLN A CA 1
ATOM 1243 C C . GLN A 1 154 ? 9.612 0.242 -5.671 1.00 93.75 154 GLN A C 1
ATOM 1245 O O . GLN A 1 154 ? 9.151 0.276 -4.527 1.00 93.75 154 GLN A O 1
ATOM 1250 N N . ILE A 1 155 ? 9.003 -0.376 -6.687 1.00 92.81 155 ILE A N 1
ATOM 1251 C CA . ILE A 1 155 ? 7.723 -1.090 -6.573 1.00 92.81 155 ILE A CA 1
ATOM 1252 C C . ILE A 1 155 ? 7.832 -2.163 -5.489 1.00 92.81 155 ILE A C 1
ATOM 1254 O O . ILE A 1 155 ? 7.103 -2.117 -4.503 1.00 92.81 155 ILE A O 1
ATOM 1258 N N . ASN A 1 156 ? 8.828 -3.049 -5.579 1.00 95.12 156 ASN A N 1
ATOM 1259 C CA . ASN A 1 156 ? 9.037 -4.111 -4.590 1.00 95.12 156 ASN A CA 1
ATOM 1260 C C . ASN A 1 156 ? 9.245 -3.573 -3.165 1.00 95.12 156 ASN A C 1
ATOM 1262 O O . ASN A 1 156 ? 8.750 -4.142 -2.187 1.00 95.12 156 ASN A O 1
ATOM 1266 N N . LYS A 1 157 ? 9.994 -2.474 -3.020 1.00 93.38 157 LYS A N 1
ATOM 1267 C CA . LYS A 1 157 ? 10.201 -1.812 -1.726 1.00 93.38 157 LYS A CA 1
ATOM 1268 C C . LYS A 1 157 ? 8.878 -1.298 -1.160 1.00 93.38 157 LYS A C 1
ATOM 1270 O O . LYS A 1 157 ? 8.644 -1.443 0.041 1.00 93.38 157 LYS A O 1
ATOM 1275 N N . ARG A 1 158 ? 8.025 -0.719 -2.006 1.00 91.19 158 ARG A N 1
ATOM 1276 C CA . ARG A 1 158 ? 6.712 -0.195 -1.626 1.00 91.19 158 ARG A CA 1
ATOM 1277 C C . ARG A 1 158 ? 5.740 -1.316 -1.260 1.00 91.19 158 ARG A C 1
ATOM 1279 O O . ARG A 1 158 ? 5.156 -1.242 -0.183 1.00 91.19 158 ARG A O 1
ATOM 1286 N N . THR A 1 159 ? 5.690 -2.401 -2.032 1.00 93.00 159 THR A N 1
ATOM 1287 C CA . THR A 1 159 ? 4.916 -3.613 -1.706 1.00 93.00 159 THR A CA 1
ATOM 1288 C C . THR A 1 159 ? 5.271 -4.148 -0.318 1.00 93.00 159 THR A C 1
ATOM 1290 O O . THR A 1 159 ? 4.409 -4.280 0.547 1.00 93.00 159 THR A O 1
ATOM 1293 N N . ARG A 1 160 ? 6.568 -4.353 -0.037 1.00 94.12 160 ARG A N 1
ATOM 1294 C CA . ARG A 1 160 ? 7.035 -4.844 1.275 1.00 94.12 160 ARG A CA 1
ATOM 1295 C C . ARG A 1 160 ? 6.659 -3.912 2.426 1.00 94.12 160 ARG A C 1
ATOM 1297 O O . ARG A 1 160 ? 6.384 -4.371 3.538 1.00 94.12 160 ARG A O 1
ATOM 1304 N N . LEU A 1 161 ? 6.697 -2.603 2.182 1.00 92.00 161 LEU A N 1
ATOM 1305 C CA . LEU A 1 161 ? 6.326 -1.598 3.171 1.00 92.00 161 LEU A CA 1
ATOM 1306 C C . LEU A 1 161 ? 4.829 -1.668 3.496 1.00 92.00 161 LEU A C 1
ATOM 1308 O O . LEU A 1 161 ? 4.466 -1.678 4.674 1.00 92.00 161 LEU A O 1
ATOM 1312 N N . LEU A 1 162 ? 3.981 -1.756 2.472 1.00 91.50 162 LEU A N 1
ATOM 1313 C CA . LEU A 1 162 ? 2.535 -1.884 2.626 1.00 91.50 162 LEU A CA 1
ATOM 1314 C C . LEU A 1 162 ? 2.153 -3.191 3.335 1.00 91.50 162 LEU A C 1
ATOM 1316 O O . LEU A 1 162 ? 1.371 -3.160 4.286 1.00 91.50 162 LEU A O 1
ATOM 1320 N N . ASP A 1 163 ? 2.791 -4.312 2.991 1.00 93.44 163 ASP A N 1
ATOM 1321 C CA . ASP A 1 163 ? 2.605 -5.595 3.683 1.00 93.44 163 ASP A CA 1
ATOM 1322 C C . ASP A 1 163 ? 2.962 -5.529 5.169 1.00 93.44 163 ASP A C 1
ATOM 1324 O O . ASP A 1 163 ? 2.306 -6.135 6.025 1.00 93.44 163 ASP A O 1
ATOM 1328 N N . ARG A 1 164 ? 4.030 -4.801 5.511 1.00 94.19 164 ARG A N 1
ATOM 1329 C CA . ARG A 1 164 ? 4.389 -4.569 6.911 1.00 94.19 164 ARG A CA 1
ATOM 1330 C C . ARG A 1 164 ? 3.301 -3.762 7.616 1.00 94.19 164 ARG A C 1
ATOM 1332 O O . ARG A 1 164 ? 2.858 -4.172 8.687 1.00 94.19 164 ARG A O 1
ATOM 1339 N N . TYR A 1 165 ? 2.839 -2.665 7.019 1.00 93.12 165 TYR A N 1
ATOM 1340 C CA . TYR A 1 165 ? 1.776 -1.849 7.608 1.00 93.12 165 TYR A CA 1
ATOM 1341 C C . TYR A 1 165 ? 0.462 -2.611 7.762 1.00 93.12 165 TYR A C 1
ATOM 1343 O O . TYR A 1 165 ? -0.192 -2.466 8.793 1.00 93.12 165 TYR A O 1
ATOM 1351 N N . LYS A 1 166 ? 0.116 -3.487 6.813 1.00 95.06 166 LYS A N 1
ATOM 1352 C CA . LYS A 1 166 ? -1.026 -4.400 6.931 1.00 95.06 166 LYS A CA 1
ATOM 1353 C C . LYS A 1 166 ? -0.890 -5.289 8.160 1.00 95.06 166 LYS A C 1
ATOM 1355 O O . LYS A 1 166 ? -1.795 -5.326 8.988 1.00 95.06 166 LYS A O 1
ATOM 1360 N N . ARG A 1 167 ? 0.253 -5.962 8.323 1.00 95.62 167 ARG A N 1
ATOM 1361 C CA . ARG A 1 167 ? 0.509 -6.832 9.485 1.00 95.62 167 ARG A CA 1
ATOM 1362 C C . ARG A 1 167 ? 0.447 -6.070 10.807 1.00 95.62 167 ARG A C 1
ATOM 1364 O O . ARG A 1 167 ? -0.172 -6.548 11.754 1.00 95.62 167 ARG A O 1
ATOM 1371 N N . GLU A 1 168 ? 1.050 -4.887 10.872 1.00 94.31 168 GLU A N 1
ATOM 1372 C CA . GLU A 1 168 ? 1.012 -4.037 12.066 1.00 94.31 168 GLU A CA 1
ATOM 1373 C C . GLU A 1 168 ? -0.412 -3.576 12.402 1.00 94.31 168 GLU A C 1
ATOM 1375 O O . GLU A 1 168 ? -0.817 -3.649 13.564 1.00 94.31 168 GLU A O 1
ATOM 1380 N N . ALA A 1 169 ? -1.176 -3.122 11.405 1.00 94.19 169 ALA A N 1
ATOM 1381 C CA . ALA A 1 169 ? -2.548 -2.662 11.591 1.00 94.19 169 ALA A CA 1
ATOM 1382 C C . ALA A 1 169 ? -3.465 -3.805 12.042 1.00 94.19 169 ALA A C 1
ATOM 1384 O O . ALA A 1 169 ? -4.156 -3.657 13.046 1.00 94.19 169 ALA A O 1
ATOM 1385 N N . VAL A 1 170 ? -3.385 -4.971 11.389 1.00 96.62 170 VAL A N 1
ATOM 1386 C CA . VAL A 1 170 ? -4.117 -6.183 11.794 1.00 96.62 170 VAL A CA 1
ATOM 1387 C C . VAL A 1 170 ? -3.735 -6.604 13.211 1.00 96.62 170 VAL A C 1
ATOM 1389 O O . VAL A 1 170 ? -4.603 -6.926 14.015 1.00 96.62 170 VAL A O 1
ATOM 1392 N N . SER A 1 171 ? -2.446 -6.588 13.560 1.00 96.75 171 SER A N 1
ATOM 1393 C CA . SER A 1 171 ? -2.017 -6.952 14.912 1.00 96.75 171 SER A CA 1
ATOM 1394 C C . SER A 1 171 ? -2.573 -5.999 15.972 1.00 96.75 171 SER A C 1
ATOM 1396 O O . SER A 1 171 ? -2.992 -6.463 17.033 1.00 96.75 171 SER A O 1
ATOM 1398 N N . LYS A 1 172 ? -2.578 -4.688 15.706 1.00 95.31 172 LYS A N 1
ATOM 1399 C CA . LYS A 1 172 ? -3.120 -3.681 16.629 1.00 95.31 172 LYS A CA 1
ATOM 1400 C C . LYS A 1 172 ? -4.635 -3.792 16.763 1.00 95.31 172 LYS A C 1
ATOM 1402 O O . LYS A 1 172 ? -5.116 -3.797 17.890 1.00 95.31 172 LYS A O 1
ATOM 1407 N N . GLN A 1 173 ? -5.344 -3.955 15.647 1.00 96.94 173 GLN A N 1
ATOM 1408 C CA . GLN A 1 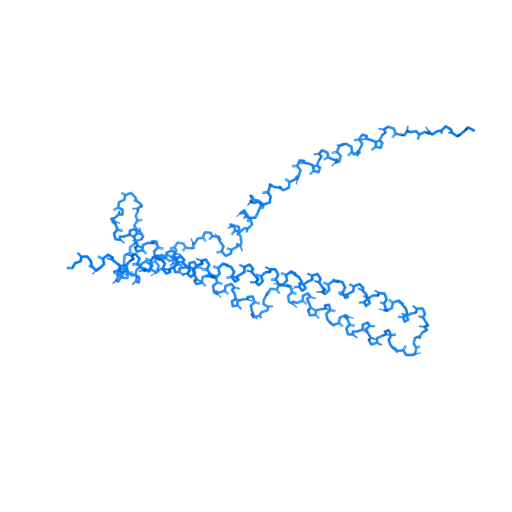173 ? -6.791 -4.165 15.627 1.00 96.94 173 GLN A CA 1
ATOM 1409 C C . GLN A 1 173 ? -7.167 -5.418 16.428 1.00 96.94 173 GLN A C 1
ATOM 1411 O O . GLN A 1 173 ? -7.964 -5.325 17.352 1.00 96.94 173 GLN A O 1
ATOM 1416 N N . ARG A 1 174 ? -6.494 -6.557 16.206 1.00 96.75 174 ARG A N 1
ATOM 1417 C CA . ARG A 1 174 ? -6.756 -7.794 16.967 1.00 96.75 174 ARG A CA 1
ATOM 1418 C C . ARG A 1 174 ? -6.514 -7.632 18.465 1.00 96.75 174 ARG A C 1
ATOM 1420 O O . ARG A 1 174 ? -7.255 -8.187 19.270 1.00 96.75 174 ARG A O 1
ATOM 1427 N N . LYS A 1 175 ? -5.468 -6.894 18.853 1.00 96.81 175 LYS A N 1
ATOM 1428 C CA . LYS A 1 175 ? -5.185 -6.598 20.265 1.00 96.81 175 LYS A CA 1
ATOM 1429 C C . LYS A 1 175 ? -6.284 -5.734 20.879 1.00 96.81 175 LYS A C 1
ATOM 1431 O O . LYS A 1 175 ? -6.777 -6.089 21.943 1.00 96.81 175 LYS A O 1
ATOM 1436 N N . ALA A 1 176 ? -6.681 -4.652 20.211 1.00 95.69 176 ALA A N 1
ATOM 1437 C CA . ALA A 1 176 ? -7.753 -3.776 20.680 1.00 95.69 176 ALA A CA 1
ATOM 1438 C C . ALA A 1 176 ? -9.090 -4.525 20.769 1.00 95.69 176 ALA A C 1
ATOM 1440 O O . ALA A 1 176 ? -9.763 -4.456 21.791 1.00 95.69 176 ALA A O 1
ATOM 1441 N N . GLN A 1 177 ? -9.418 -5.328 19.753 1.00 94.94 177 GLN A N 1
ATOM 1442 C CA . GLN A 1 177 ? -10.624 -6.150 19.724 1.00 94.94 177 GLN A CA 1
ATOM 1443 C C . GLN A 1 177 ? -10.630 -7.169 20.863 1.00 94.94 177 GLN A C 1
ATOM 1445 O O . GLN A 1 177 ? -11.639 -7.326 21.539 1.00 94.94 177 GLN A O 1
ATOM 1450 N N . LYS A 1 178 ? -9.498 -7.831 21.131 1.00 96.25 178 LYS A N 1
ATOM 1451 C CA . LYS A 1 178 ? -9.388 -8.758 22.261 1.00 96.25 178 LYS A CA 1
ATOM 1452 C C . LYS A 1 178 ? -9.663 -8.057 23.593 1.00 96.25 178 LYS A C 1
ATOM 1454 O O . LYS A 1 178 ? -10.464 -8.559 24.371 1.00 96.25 178 LYS A O 1
ATOM 1459 N N . VAL A 1 179 ? -9.033 -6.906 23.839 1.00 95.19 179 VAL A N 1
ATOM 1460 C CA . VAL A 1 179 ? -9.244 -6.133 25.077 1.00 95.19 179 VAL A CA 1
ATOM 1461 C C . VAL A 1 179 ? -10.706 -5.685 25.198 1.00 95.19 179 VAL A C 1
ATOM 1463 O O . VAL A 1 179 ? -11.286 -5.793 26.275 1.00 95.19 179 VAL A O 1
ATOM 1466 N N . TRP A 1 180 ? -11.319 -5.260 24.091 1.00 93.75 180 TRP A N 1
ATOM 1467 C CA . TRP A 1 180 ? -12.737 -4.908 24.029 1.00 93.75 180 TRP A CA 1
ATOM 1468 C C . TRP A 1 180 ? -13.678 -6.092 24.278 1.00 93.75 180 TRP A C 1
ATOM 1470 O O . TRP A 1 180 ? -14.739 -5.904 24.850 1.00 93.75 180 TRP A O 1
ATOM 1480 N N . CYS A 1 181 ? -13.330 -7.312 23.872 1.00 93.06 181 CYS A N 1
ATOM 1481 C CA . CYS A 1 181 ? -14.145 -8.489 24.175 1.00 93.06 181 CYS A CA 1
ATOM 1482 C C . CYS A 1 181 ? -13.935 -8.986 25.610 1.00 93.06 181 CYS A C 1
ATOM 1484 O O . CYS A 1 181 ? -14.873 -9.465 26.236 1.00 93.06 181 CYS A O 1
ATOM 1486 N N . ASP A 1 182 ? -12.709 -8.905 26.130 1.00 93.50 182 ASP A N 1
ATOM 1487 C CA . ASP A 1 182 ? -12.359 -9.438 27.450 1.00 93.50 182 ASP A CA 1
ATOM 1488 C C . ASP A 1 182 ? -12.998 -8.644 28.605 1.00 93.50 182 ASP A C 1
ATOM 1490 O O . ASP A 1 182 ? -13.177 -9.204 29.684 1.00 93.50 182 ASP A O 1
ATOM 1494 N N . GLN A 1 183 ? -13.383 -7.381 28.394 1.00 86.31 183 GLN A N 1
ATOM 1495 C CA . GLN A 1 183 ? -14.146 -6.611 29.389 1.00 86.31 183 GLN A CA 1
ATOM 1496 C C . GLN A 1 183 ? -15.550 -7.193 29.638 1.00 86.31 183 GLN A C 1
ATOM 1498 O O . GLN A 1 183 ? -15.953 -7.273 30.790 1.00 86.31 183 GLN A O 1
ATOM 1503 N N . PHE A 1 184 ? -16.217 -7.729 28.607 1.00 86.06 184 PHE A N 1
ATOM 1504 C CA . PHE A 1 184 ? -17.549 -8.344 28.728 1.00 86.06 184 PHE A CA 1
ATOM 1505 C C . PHE A 1 184 ? -17.524 -9.771 29.301 1.00 86.06 184 PHE A C 1
ATOM 1507 O O . PHE A 1 184 ? -18.568 -10.374 29.505 1.00 86.06 184 PHE A O 1
ATOM 1514 N N . LYS A 1 185 ? -16.337 -10.356 29.505 1.00 81.50 185 LYS A N 1
ATOM 1515 C CA . LYS A 1 185 ? -16.174 -11.688 30.119 1.00 81.50 185 LYS A CA 1
ATOM 1516 C C . LYS A 1 185 ? -15.980 -11.628 31.634 1.00 81.50 185 LYS A C 1
ATOM 1518 O O . LYS A 1 185 ? -15.751 -12.663 32.252 1.00 81.50 185 LYS A O 1
ATOM 1523 N N . ARG A 1 186 ? -15.911 -10.420 32.199 1.00 59.16 186 ARG A N 1
ATOM 1524 C CA . ARG A 1 186 ? -15.711 -10.191 33.636 1.00 59.16 186 ARG A CA 1
ATOM 1525 C C . ARG A 1 186 ? -17.024 -9.985 34.396 1.00 59.16 186 ARG A C 1
ATOM 1527 O O . ARG A 1 186 ? -16.953 -9.790 35.607 1.00 59.16 186 ARG A O 1
ATOM 1534 N N . ASP A 1 187 ? -18.148 -10.077 33.692 1.00 49.31 187 ASP A N 1
ATOM 1535 C CA . ASP A 1 187 ? -19.506 -10.178 34.231 1.00 49.31 187 ASP A CA 1
ATOM 1536 C C . ASP A 1 187 ? -19.948 -11.652 34.238 1.00 49.31 187 ASP A C 1
ATOM 1538 O O . ASP A 1 187 ? -20.668 -12.046 35.183 1.00 49.31 187 ASP A O 1
#

Nearest PDB structures (foldseek):
  8i7o-assembly1_B8  TM=6.992E-01  e=1.351E+00  Mus musculus
  8iyj-assembly1_T5  TM=6.937E-01  e=1.586E+00  Mus musculus
  5c22-assembly4_D  TM=4.698E-01  e=7.494E-01  Escherichia coli
  5c22-assembly3_C  TM=5.013E-01  e=1.351E+00  Escherichia coli
  3g6b-assembly1_B  TM=4.162E-01  e=7.102E+00  Thermotoga maritima

Mean predicted aligned error: 12.34 Å

Foldseek 3Di:
DDDPPPPVVVVVVVVVVVVVCVVPPDPDVVVNVVVVCQPDRLNHDFDLVQLQCQLCVQVVHRPDGQDDPVPDDPLSVLSSQLSRLVSSLVSLVVVVVCVVVVVDVLSVVLVVLVVLLVVLVVQLPDPVDDPVSSVVSVVVNVVSVVVNVVSVVVSVVVVVVSVVSNVVSVVSNVVSVVVSVVVVVVD

Solvent-accessible surface area (backbone atoms only — not comparable to full-atom values): 10365 Å² total; per-residue (Å²): 138,83,82,81,84,77,62,73,66,58,57,53,55,50,52,52,52,52,49,53,53,62,71,64,51,73,55,63,70,68,55,44,49,49,50,52,31,44,74,79,32,85,70,27,84,76,59,67,64,61,31,40,57,40,28,17,64,71,74,70,37,90,82,61,72,79,69,55,82,91,75,43,51,74,65,56,50,43,40,47,52,31,15,48,28,49,48,46,34,51,50,37,52,50,54,48,51,45,49,73,72,48,71,43,69,66,50,54,53,45,49,52,42,51,50,51,39,53,51,27,52,52,58,35,64,43,80,90,50,57,70,67,61,23,53,50,25,51,51,52,37,52,51,40,55,52,51,47,53,50,49,52,50,50,52,53,51,49,53,54,50,51,55,48,50,45,53,51,29,51,52,47,31,53,51,35,48,48,56,56,52,55,62,72,70,76,116

Secondary structure (DSSP, 8-state):
-------HHHHHHHHHHHHHHHHTPPSTHHHHHHHHHHHHSTTSPPPHHHHHHHHHHHHT-TT--PPPTTT--HHHHHHHHHHHHHHHHHHHHHHHHHHHTT-SHHHHHHHHHHHHHHHHHHHHH-TTS-HHHHHHHHHHHHHHHHHHHHHHHHHHHHHHHHHHHHHHHHHHHHHHHHHHHHGGG--

pLDDT: mean 81.25, std 19.74, range [34.69, 97.56]

Sequence (187 aa):
MIVSNYDPIFDYMHDELHKAALSQAPPTGAKAAKKNAQKHGVTADLEPKSVCEWYRVIVGDPNDTLPLMETSNYMQRLALDLAKTEVRLRRVLQTIAEFDEGRDPLFEERANLLHDYALYLDLGSKRSFDKWTRDGFKLLLRAVKMDLRMVDRQINKRTRLLDRYKREAVSKQRKAQKVWCDQFKRD